Protein 1UMU (pdb70)

B-factor: mean 24.44, std 8.2, range [2.0, 56.76]

Foldseek 3Di:
DDDDDDDDVCVVQPPDPVQKDWDAADPALDPVPHHHGKIFIWGQVDDDDQQFWFFKAKQNRTDTFGFHPPPATWGHGPVVDDIGGADPVMDMGTRGTRRDIGD/DDDDDDDDVCVVQPDDPVQKDWDAADPALDPVPHHHGKIFIWGQPDDDDQQFFFFKAKQNRTHTFGFHPPPATWGHGPVVDDIGGADPVMDMGTRTTRRDIGDD

Nearest PDB structures (foldseek):
  1ay9-assembly1_A  TM=1.003E+00  e=8.283E-17  Escherichia coli
  8gmt-assembly1_A  TM=9.876E-01  e=2.671E-14  Escherichia coli
  8gms-assembly1_B  TM=7.921E-01  e=3.006E-06  Escherichia coli
  3jsp-assembly1_B  TM=8.164E-01  e=4.182E-06  Escherichia coli K-12
  3k3r-assembly1_F  TM=7.945E-01  e=2.549E-06  Escherichia coli K-12

Organism: Escherichia coli (strain K12) (NCBI:txid83333)

InterPro domains:
  IPR006197 Peptidase S24, LexA-like [PR00726] (52-62)
  IPR006197 Peptidase S24, LexA-like [PR00726] (63-74)
  IPR006197 Peptidase S24, LexA-like [PR00726] (91-103)
  IPR015927 Peptidase S24/S26A/S26B/S26C [PF00717] (16-132)
  IPR036286 LexA/Signal peptidase-like superfamily [SSF51306] (13-135)
  IPR039418 LexA-like [cd06529] (52-132)
  IPR050077 LexA repressor [PTHR33516] (10-138)

CATH classification: 2.10.109.10

Solvent-accessible surface area: 12300 Å² total

GO terms:
  GO:0042802 identical protein binding (F, IPI)
  GO:0008094 ATP-dependent activity, acting on DNA (F, IDA)
  GO:0003697 single-stranded DNA binding (F, IDA)
  GO:0003887 DNA-directed DNA polymerase activity (F, IDA)
  GO:0009432 SOS response (P, IEP)
  GO:0009355 DNA polymerase V complex (C, IDA)
  GO:0019985 translesion synthesis (P, IDA)
  GO:0006974 DNA damage response (P, IEP)
  GO:0005829 cytosol (C, IC)
  GO:0006281 DNA repair (P, IMP)
  GO:0005515 protein binding (F, IPI)
  GO:0003676 nucleic acid binding (F, EXP)
  GO:0009432 SOS response (P, IDA)

Structure (mmCIF, N/CA/C/O backbone):
data_1UMU
#
_entry.id   1UMU
#
_cell.length_a   52.800
_cell.length_b   52.800
_cell.length_c   160.100
_cell.angle_alpha   90.00
_cell.angle_beta   90.00
_cell.angle_gamma   90.00
#
_symmetry.space_group_name_H-M   'P 41 21 2'
#
loop_
_entity.id
_entity.type
_entity.pdbx_description
1 polymer "UMUD'"
2 water water
#
loop_
_atom_site.group_PDB
_atom_site.id
_atom_site.type_symbol
_atom_site.label_atom_id
_atom_site.label_alt_id
_atom_site.label_comp_id
_atom_site.label_asym_id
_atom_site.label_entity_id
_atom_site.label_seq_id
_atom_site.pdbx_PDB_ins_code
_atom_site.Cartn_x
_atom_site.Cartn_y
_atom_site.Cartn_z
_atom_site.occupancy
_atom_site.B_iso_or_equiv
_atom_site.auth_seq_id
_atom_site.auth_comp_id
_atom_site.auth_asym_id
_atom_site.auth_atom_id
_atom_site.pdbx_PDB_model_num
ATOM 1 N N . ASP A 1 8 ? 21.414 28.518 16.345 1.00 35.06 32 ASP A N 1
ATOM 2 C CA . ASP A 1 8 ? 19.985 28.106 16.190 1.00 37.23 32 ASP A CA 1
ATOM 3 C C . ASP A 1 8 ? 19.316 28.076 17.566 1.00 34.75 32 ASP A C 1
ATOM 4 O O . ASP A 1 8 ? 20.003 28.118 18.583 1.00 34.70 32 ASP A O 1
ATOM 6 N N . TYR A 1 9 ? 17.989 27.958 17.587 1.00 35.39 33 TYR A N 1
ATOM 7 C CA . TYR A 1 9 ? 17.231 27.948 18.835 1.00 32.84 33 TYR A CA 1
ATOM 8 C C . TYR A 1 9 ? 17.633 26.921 19.885 1.00 34.73 33 TYR A C 1
ATOM 9 O O . TYR A 1 9 ? 18.133 25.846 19.556 1.00 32.91 33 TYR A O 1
ATOM 18 N N . VAL A 1 10 ? 17.402 27.284 21.150 1.00 39.50 34 VAL A N 1
ATOM 19 C CA . VAL A 1 10 ? 17.675 26.440 22.330 1.00 40.50 34 VAL A CA 1
ATOM 20 C C . VAL A 1 10 ? 16.419 26.445 23.222 1.00 40.21 34 VAL A C 1
ATOM 21 O O . VAL A 1 10 ? 16.044 27.472 23.784 1.00 42.23 34 VAL A O 1
ATOM 25 N N . GLU A 1 11 ? 15.795 25.287 23.376 1.00 43.77 35 GLU A N 1
ATOM 26 C CA . GLU A 1 11 ? 14.582 25.148 24.191 1.00 45.02 35 GLU A CA 1
ATOM 27 C C . GLU A 1 11 ? 14.767 25.238 25.728 1.00 45.16 35 GLU A C 1
ATOM 28 O O . GLU A 1 11 ? 15.224 24.274 26.367 1.00 45.41 35 GLU A O 1
ATOM 30 N N . GLN A 1 12 ? 14.391 26.376 26.314 1.00 43.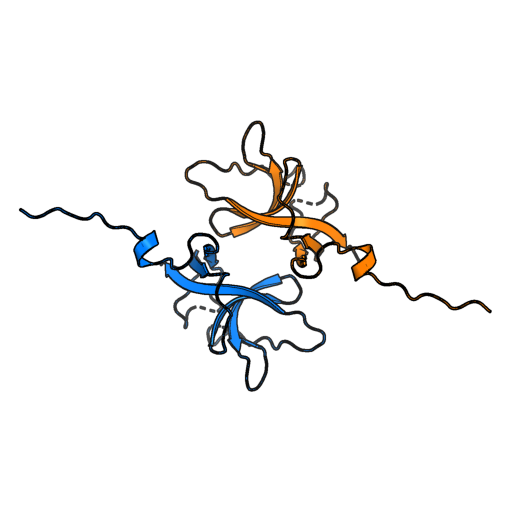98 36 GLN A N 1
ATOM 31 C CA . GLN A 1 12 ? 14.458 26.561 27.778 1.00 41.97 36 GLN A CA 1
ATOM 32 C C . GLN A 1 12 ? 13.297 25.778 28.391 1.00 40.78 36 GLN A C 1
ATOM 33 O O . GLN A 1 12 ? 12.137 26.145 28.187 1.00 41.07 36 GLN A O 1
ATOM 36 N N . ARG A 1 13 ? 13.586 24.687 29.095 1.00 41.15 37 ARG A N 1
ATOM 37 C CA . ARG A 1 13 ? 12.523 23.892 29.718 1.00 38.67 37 ARG A CA 1
ATOM 38 C C . ARG A 1 13 ? 11.725 24.696 30.743 1.00 36.67 37 ARG A C 1
ATOM 39 O O . ARG A 1 13 ? 12.189 25.714 31.285 1.00 35.19 37 ARG A O 1
ATOM 41 N N . ILE A 1 14 ? 10.513 24.225 31.000 1.00 35.07 38 ILE A N 1
ATOM 42 C CA . ILE A 1 14 ? 9.610 24.883 31.944 1.00 33.70 38 ILE A CA 1
ATOM 43 C C . ILE A 1 14 ? 10.103 24.796 33.399 1.00 30.27 38 ILE A C 1
ATOM 44 O O . ILE A 1 14 ? 10.581 23.757 33.842 1.00 30.37 38 ILE A O 1
ATOM 49 N N . ASP A 1 15 ? 10.059 25.914 34.109 1.00 28.55 39 ASP A N 1
ATOM 50 C CA . ASP A 1 15 ? 10.473 25.943 35.501 1.00 28.28 39 ASP A CA 1
ATOM 51 C C . ASP A 1 15 ? 9.401 26.640 36.323 1.00 26.51 39 ASP A C 1
ATOM 52 O O . ASP A 1 15 ? 9.330 27.879 36.401 1.00 20.05 39 ASP A O 1
ATOM 57 N N . LEU A 1 16 ? 8.555 25.827 36.939 1.00 23.72 40 LEU A N 1
ATOM 58 C CA . LEU A 1 16 ? 7.474 26.359 37.732 1.00 23.04 40 LEU A CA 1
ATOM 59 C C . LEU A 1 16 ? 7.908 27.191 38.956 1.00 24.50 40 LEU A C 1
ATOM 60 O O . LEU A 1 16 ? 7.274 28.190 39.286 1.00 26.11 40 LEU A O 1
ATOM 65 N N . ASN A 1 17 ? 9.011 26.822 39.596 1.00 24.12 41 ASN A N 1
ATOM 66 C CA . ASN A 1 17 ? 9.466 27.568 40.747 1.00 23.69 41 ASN A CA 1
ATOM 67 C C . ASN A 1 17 ? 9.796 28.980 40.321 1.00 27.56 41 ASN A C 1
ATOM 68 O O . ASN A 1 17 ? 9.390 29.931 40.982 1.00 35.70 41 ASN A O 1
ATOM 73 N N . GLN A 1 18 ? 10.477 29.151 39.192 1.00 31.09 42 GLN A N 1
ATOM 74 C CA . GLN A 1 18 ? 10.804 30.516 38.729 1.00 28.17 42 GLN A CA 1
ATOM 75 C C . GLN A 1 18 ? 9.550 31.278 38.276 1.00 27.20 42 GLN A C 1
ATOM 76 O O . GLN A 1 18 ? 9.456 32.500 38.380 1.00 24.97 42 GLN A O 1
ATOM 78 N N . LEU A 1 19 ? 8.581 30.531 37.772 1.00 28.78 43 LEU A N 1
ATOM 79 C CA . LEU A 1 19 ? 7.342 31.112 37.282 1.00 29.40 43 LEU A CA 1
ATOM 80 C C . LEU A 1 19 ? 6.336 31.513 38.373 1.00 29.90 43 LEU A C 1
ATOM 81 O O . LEU A 1 19 ? 5.696 32.564 38.286 1.00 29.11 43 LEU A O 1
ATOM 86 N N . LEU A 1 20 ? 6.223 30.687 39.409 1.00 31.14 44 LEU A N 1
ATOM 87 C CA . LEU A 1 20 ? 5.244 30.892 40.480 1.00 28.03 44 LEU A CA 1
ATOM 88 C C . LEU A 1 20 ? 5.711 31.293 41.894 1.00 29.14 44 LEU A C 1
ATOM 89 O O . LEU A 1 20 ? 4.884 31.658 42.731 1.00 26.85 44 LEU A O 1
ATOM 94 N N . ILE A 1 21 ? 7.004 31.163 42.172 1.00 28.84 45 ILE A N 1
ATOM 95 C CA . ILE A 1 21 ? 7.565 31.453 43.477 1.00 24.31 45 ILE A CA 1
ATOM 96 C C . ILE A 1 21 ? 8.580 32.588 43.481 1.00 26.94 45 ILE A C 1
ATOM 97 O O . ILE A 1 21 ? 9.634 32.502 42.854 1.00 31.88 45 ILE A O 1
ATOM 102 N N . GLN A 1 22 ? 8.262 33.638 44.229 1.00 26.56 46 GLN A N 1
ATOM 103 C CA . GLN A 1 22 ? 9.118 34.794 44.353 1.00 25.05 46 GLN A CA 1
ATOM 104 C C . GLN A 1 22 ? 10.155 34.566 45.434 1.00 26.91 46 GLN A C 1
ATOM 105 O O . GLN A 1 22 ? 11.328 34.897 45.262 1.00 29.54 46 GLN A O 1
ATOM 111 N N . HIS A 1 23 ? 9.714 33.982 46.545 1.00 25.33 47 HIS A N 1
ATOM 112 C CA . HIS A 1 23 ? 10.574 33.713 47.694 1.00 22.24 47 HIS A CA 1
ATOM 113 C C . HIS A 1 23 ? 10.629 32.218 48.031 1.00 23.76 47 HIS A C 1
ATOM 114 O O . HIS A 1 23 ? 10.042 31.759 49.019 1.00 26.06 47 HIS A O 1
ATOM 121 N N . PRO A 1 24 ? 11.474 31.469 47.312 1.00 22.09 48 PRO A N 1
ATOM 122 C CA . PRO A 1 24 ? 11.631 30.026 47.505 1.00 24.79 48 PRO A CA 1
ATOM 123 C C . PRO A 1 24 ? 11.822 29.511 48.934 1.00 26.29 48 PRO A C 1
ATOM 124 O O . PRO A 1 24 ? 11.350 28.425 49.294 1.00 28.65 48 PRO A O 1
ATOM 128 N N . SER A 1 25 ? 12.495 30.306 49.739 1.00 27.45 49 SER A N 1
ATOM 129 C CA . SER A 1 25 ? 12.826 29.955 51.103 1.00 29.67 49 SER A CA 1
ATOM 130 C C . SER A 1 25 ? 11.762 30.288 52.121 1.00 31.07 49 SER A C 1
ATOM 131 O O . SER A 1 25 ? 11.916 29.960 53.302 1.00 34.83 49 SER A O 1
ATOM 134 N N . ALA A 1 26 ? 10.714 30.977 51.685 1.00 28.52 50 ALA A N 1
ATOM 135 C CA . ALA A 1 26 ? 9.634 31.368 52.588 1.00 24.81 50 ALA A CA 1
ATOM 136 C C . ALA A 1 26 ? 8.300 31.030 51.951 1.00 26.32 50 ALA A C 1
ATOM 137 O O . ALA A 1 26 ? 7.290 31.684 52.230 1.00 27.24 50 ALA A O 1
ATOM 139 N N . THR A 1 27 ? 8.302 30.001 51.100 1.00 25.74 51 THR A N 1
ATOM 140 C CA . THR A 1 27 ? 7.110 29.572 50.377 1.00 23.24 51 THR A CA 1
ATOM 141 C C . THR A 1 27 ? 6.839 28.116 50.621 1.00 23.42 51 THR A C 1
ATOM 142 O O . THR A 1 27 ? 7.734 27.292 50.494 1.00 26.54 51 THR A O 1
ATOM 146 N N . TYR A 1 28 ? 5.593 27.774 50.916 1.00 19.99 52 TYR A N 1
ATOM 147 C CA . TYR A 1 28 ? 5.259 26.376 51.159 1.00 18.25 52 TYR A CA 1
ATOM 148 C C . TYR A 1 28 ? 3.884 26.132 50.608 1.00 16.86 52 TYR A C 1
ATOM 149 O O . TYR A 1 28 ? 3.194 27.087 50.240 1.00 14.81 52 TYR A O 1
ATOM 158 N N . PHE A 1 29 ? 3.488 24.869 50.518 1.00 16.04 53 PHE A N 1
ATOM 159 C CA . PHE A 1 29 ? 2.170 24.577 50.008 1.00 18.31 53 PHE A CA 1
ATOM 160 C C . PHE A 1 29 ? 1.285 23.943 51.059 1.00 18.07 53 PHE A C 1
ATOM 161 O O . PHE A 1 29 ? 1.712 23.083 51.810 1.00 19.82 53 PHE A O 1
ATOM 169 N N . VAL A 1 30 ? 0.044 24.406 51.099 1.00 20.14 54 VAL A N 1
ATOM 170 C CA . VAL A 1 30 ? -0.985 23.940 52.017 1.00 20.17 54 VAL A CA 1
ATOM 171 C C . VAL A 1 30 ? -2.144 23.407 51.182 1.00 18.18 54 VAL A C 1
ATOM 172 O O . VAL A 1 30 ? -2.524 24.014 50.209 1.00 22.81 54 VAL A O 1
ATOM 176 N N . LYS A 1 31 ? -2.698 22.273 51.554 1.00 17.75 55 LYS A N 1
ATOM 177 C CA . LYS A 1 31 ? -3.813 21.718 50.829 1.00 19.36 55 LYS A CA 1
ATOM 178 C C . LYS A 1 31 ? -5.062 22.338 51.459 1.00 21.59 55 LYS A C 1
ATOM 179 O O . LYS A 1 31 ? -5.160 22.415 52.671 1.00 23.53 55 LYS A O 1
ATOM 185 N N . ALA A 1 32 ? -5.972 22.858 50.644 1.00 22.03 56 ALA A N 1
ATOM 186 C CA . ALA A 1 32 ? -7.189 23.474 51.154 1.00 19.17 56 ALA A CA 1
ATOM 187 C C . ALA A 1 32 ? -8.182 22.428 51.604 1.00 17.81 56 ALA A C 1
ATOM 188 O O . ALA A 1 32 ? -8.119 21.282 51.185 1.00 16.74 56 ALA A O 1
ATOM 190 N N . SER A 1 33 ? -9.130 22.844 52.428 1.00 17.92 57 SER A N 1
ATOM 191 C CA . SER A 1 33 ? -10.105 21.930 52.973 1.00 17.17 57 SER A CA 1
ATOM 192 C C . SER A 1 33 ? -11.460 22.506 53.015 1.00 18.38 57 SER A C 1
ATOM 193 O O . SER A 1 33 ? -11.637 23.662 53.363 1.00 20.04 57 SER A O 1
ATOM 196 N N . GLY A 1 34 ? -12.439 21.668 52.746 1.00 17.41 58 GLY A N 1
ATOM 197 C CA . GLY A 1 34 ? -13.800 22.144 52.760 1.00 19.43 58 GLY A CA 1
ATOM 198 C C . GLY A 1 34 ? -14.044 23.140 51.656 1.00 17.08 58 GLY A C 1
ATOM 199 O O . GLY A 1 34 ? -13.170 23.420 50.841 1.00 16.30 58 GLY A O 1
ATOM 200 N N . ASP A 1 35 ? -15.205 23.757 51.692 1.00 18.42 59 ASP A N 1
ATOM 201 C CA . ASP A 1 35 ? -15.522 24.678 50.649 1.00 24.02 59 ASP A CA 1
ATOM 202 C C . ASP A 1 35 ? -15.983 26.038 51.080 1.00 23.51 59 ASP A C 1
ATOM 203 O O . ASP A 1 35 ? -16.781 26.661 50.388 1.00 23.79 59 ASP A O 1
ATOM 208 N N . SER A 1 36 ? -15.461 26.510 52.205 1.00 24.57 60 SER A N 1
ATOM 209 C CA . SER A 1 36 ? -15.789 27.832 52.729 1.00 22.59 60 SER A CA 1
ATOM 210 C C . SER A 1 36 ? -15.220 28.889 51.792 1.00 22.10 60 SER A C 1
ATOM 211 O O . SER A 1 36 ? -15.504 30.076 51.930 1.00 20.25 60 SER A O 1
ATOM 222 N N . ILE A 1 38 ? -15.009 28.319 48.053 1.00 24.13 62 ILE A N 1
ATOM 223 C CA . ILE A 1 38 ? -15.247 28.028 46.632 1.00 23.50 62 ILE A CA 1
ATOM 224 C C . ILE A 1 38 ? -15.438 29.242 45.722 1.00 23.65 62 ILE A C 1
ATOM 225 O O . ILE A 1 38 ? -14.786 29.350 44.688 1.00 20.84 62 ILE A O 1
ATOM 230 N N . ASP A 1 39 ? -16.246 30.201 46.144 1.00 24.45 63 ASP A N 1
ATOM 231 C CA . ASP A 1 39 ? -16.472 31.375 45.317 1.00 24.85 63 ASP A CA 1
ATOM 232 C C . ASP A 1 39 ? -15.169 32.126 45.070 1.00 24.53 63 ASP A C 1
ATOM 233 O O . ASP A 1 39 ? -15.084 32.958 44.162 1.00 31.42 63 ASP A O 1
ATOM 238 N N . GLY A 1 40 ? -14.141 31.806 45.842 1.00 22.56 64 GLY A N 1
ATOM 2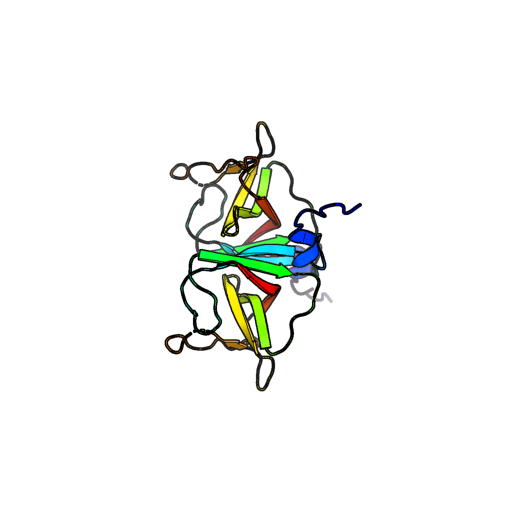39 C CA . GLY A 1 40 ? -12.867 32.483 45.683 1.00 20.08 64 GLY A CA 1
ATOM 240 C C . GLY A 1 40 ? -11.914 31.664 44.855 1.00 22.82 64 GLY A C 1
ATOM 241 O O . GLY A 1 40 ? -10.721 31.965 44.784 1.00 24.59 64 GLY A O 1
ATOM 242 N N . GLY A 1 41 ? -12.419 30.561 44.308 1.00 23.47 65 GLY A N 1
ATOM 243 C CA . GLY A 1 41 ? -11.607 29.701 43.461 1.00 23.17 65 GLY A CA 1
ATOM 244 C C . GLY A 1 41 ? -10.893 28.553 44.139 1.00 24.74 65 GLY A C 1
ATOM 245 O O . GLY A 1 41 ? -10.188 27.766 43.475 1.00 21.72 65 GLY A O 1
ATOM 246 N N . ILE A 1 42 ? -11.043 28.461 45.457 1.00 23.85 66 ILE A N 1
ATOM 247 C CA . ILE A 1 42 ? -10.396 27.394 46.199 1.00 20.47 66 ILE A CA 1
ATOM 248 C C . ILE A 1 42 ? -11.428 26.324 46.495 1.00 23.47 66 ILE A C 1
ATOM 249 O O . ILE A 1 42 ? -12.572 26.619 46.871 1.00 26.70 66 ILE A O 1
ATOM 254 N N . SER A 1 43 ? -11.020 25.075 46.345 1.00 20.70 67 SER A N 1
ATOM 255 C CA . SER A 1 43 ? -11.911 23.951 46.564 1.00 21.13 67 SER A CA 1
ATOM 256 C C . SER A 1 43 ? -11.196 22.864 47.325 1.00 17.86 67 SER A C 1
ATOM 257 O O . SER A 1 43 ? -9.980 22.741 47.276 1.00 11.82 67 SER A O 1
ATOM 260 N N . ASP A 1 44 ? -11.973 22.049 48.005 1.00 12.96 68 ASP A N 1
ATOM 261 C CA . ASP A 1 44 ? -11.401 21.004 48.781 1.00 18.11 68 ASP A CA 1
ATOM 262 C C . ASP A 1 44 ? -10.394 20.214 47.968 1.00 19.48 68 ASP A C 1
ATOM 263 O O . ASP A 1 44 ? -10.741 19.647 46.945 1.00 26.22 68 ASP A O 1
ATOM 268 N N . GLY A 1 45 ? -9.133 20.252 48.379 1.00 18.32 69 GLY A N 1
ATOM 269 C CA . GLY A 1 45 ? -8.127 19.462 47.722 1.00 11.19 69 GLY A CA 1
ATOM 270 C C . GLY A 1 45 ? -7.045 20.238 47.064 1.00 12.38 69 GLY A C 1
ATOM 271 O O . GLY A 1 45 ? -5.926 19.766 47.022 1.00 16.71 69 GLY A O 1
ATOM 272 N N . ASP A 1 46 ? -7.339 21.434 46.576 1.00 14.18 70 ASP A N 1
ATOM 273 C CA . ASP A 1 46 ? -6.336 22.225 45.854 1.00 13.38 70 ASP A CA 1
ATOM 274 C C . ASP A 1 46 ? -5.112 22.452 46.676 1.00 14.09 70 ASP A C 1
ATOM 275 O O . ASP A 1 46 ? -5.134 22.237 47.878 1.00 19.19 70 ASP A O 1
ATOM 280 N N . LEU A 1 47 ? -4.030 22.831 46.017 1.00 10.98 71 LEU A N 1
ATOM 281 C CA . LEU A 1 47 ? -2.801 23.141 46.700 1.00 13.67 71 LEU A CA 1
ATOM 282 C C . LEU A 1 47 ? -2.761 24.635 46.692 1.00 18.42 71 LEU A C 1
ATOM 283 O O . LEU A 1 47 ? -3.005 25.257 45.658 1.00 22.01 71 LEU A O 1
ATOM 288 N N . LEU A 1 48 ? -2.420 25.228 47.822 1.00 18.29 72 LEU A N 1
ATOM 289 C CA . LEU A 1 48 ? -2.335 26.661 47.890 1.00 18.94 72 LEU A CA 1
ATOM 290 C C . LEU A 1 48 ? -0.858 26.850 48.002 1.00 17.80 72 LEU A C 1
ATOM 291 O O . LEU A 1 48 ? -0.195 26.021 48.608 1.00 19.80 72 LEU A O 1
ATOM 296 N N . ILE A 1 49 ? -0.332 27.810 47.253 1.00 17.57 73 ILE A N 1
ATOM 297 C CA . ILE A 1 49 ? 1.079 28.124 47.303 1.00 15.43 73 ILE A CA 1
ATOM 298 C C . ILE A 1 49 ? 1.072 29.353 48.213 1.00 16.29 73 ILE A C 1
ATOM 299 O O . ILE A 1 49 ? 0.378 30.343 47.942 1.00 9.38 73 ILE A O 1
ATOM 304 N N . VAL A 1 50 ? 1.762 29.216 49.350 1.00 17.48 74 VAL A N 1
ATOM 305 C CA . VAL A 1 50 ? 1.831 30.253 50.375 1.00 15.99 74 VAL A CA 1
ATOM 306 C C . VAL A 1 50 ? 3.192 30.935 50.526 1.00 15.55 74 VAL A C 1
ATOM 307 O O . VAL A 1 50 ? 4.218 30.267 50.663 1.00 17.84 74 VAL A O 1
ATOM 311 N N . ASP A 1 51 ? 3.172 32.268 50.548 1.00 16.08 75 ASP A N 1
ATOM 312 C CA . ASP A 1 51 ? 4.382 33.085 50.681 1.00 19.44 75 ASP A CA 1
ATOM 313 C C . ASP A 1 51 ? 4.352 33.704 52.063 1.00 18.13 75 ASP A C 1
ATOM 314 O O . ASP A 1 51 ? 3.543 34.580 52.327 1.00 15.88 75 ASP A O 1
ATOM 319 N N . SER A 1 52 ? 5.244 33.253 52.929 1.00 17.37 76 SER A N 1
ATOM 320 C CA . SER A 1 52 ? 5.306 33.762 54.286 1.00 21.72 76 SER A CA 1
ATOM 321 C C . SER A 1 52 ? 6.273 34.916 54.416 1.00 22.74 76 SER A C 1
ATOM 322 O O . SER A 1 52 ? 6.587 35.311 55.524 1.00 25.42 76 SER A O 1
ATOM 325 N N . ALA A 1 53 ? 6.800 35.419 53.307 1.00 21.93 77 ALA A N 1
ATOM 326 C CA . ALA A 1 53 ? 7.738 36.534 53.391 1.00 20.28 77 ALA A CA 1
ATOM 327 C C . ALA A 1 53 ? 7.082 37.859 53.027 1.00 22.93 77 ALA A C 1
ATOM 328 O O . ALA A 1 53 ? 7.738 38.894 52.978 1.00 29.54 77 ALA A O 1
ATOM 330 N N . ILE A 1 54 ? 5.790 37.833 52.751 1.00 19.68 78 ILE A N 1
ATOM 331 C CA . ILE A 1 54 ? 5.105 39.045 52.392 1.00 17.81 78 ILE A CA 1
ATOM 332 C C . ILE A 1 54 ? 4.056 39.350 53.457 1.00 21.26 78 ILE A C 1
ATOM 333 O O . ILE A 1 54 ? 3.450 38.447 54.040 1.00 21.67 78 ILE A O 1
ATOM 338 N N . THR A 1 55 ? 3.857 40.628 53.744 1.00 21.34 79 THR A N 1
ATOM 339 C CA . THR A 1 55 ? 2.894 40.998 54.749 1.00 23.67 79 THR A CA 1
ATOM 340 C C . THR A 1 55 ? 1.504 41.065 54.149 1.00 26.16 79 THR A C 1
ATOM 341 O O . THR A 1 55 ? 1.291 41.721 53.125 1.00 26.93 79 THR A O 1
ATOM 345 N N . ALA A 1 56 ? 0.574 40.368 54.800 1.00 23.96 80 ALA A N 1
ATOM 346 C CA . ALA A 1 56 ? -0.822 40.322 54.386 1.00 20.58 80 ALA A CA 1
ATOM 347 C C . ALA A 1 56 ? -1.427 41.703 54.259 1.00 17.37 80 ALA A C 1
ATOM 348 O O . ALA A 1 56 ? -0.986 42.650 54.918 1.00 17.27 80 ALA A O 1
ATOM 350 N N . SER A 1 57 ? -2.469 41.803 53.446 1.00 13.59 81 SER A N 1
ATOM 351 C CA . SER A 1 57 ? -3.160 43.059 53.267 1.00 15.76 81 SER A CA 1
ATOM 352 C C . SER A 1 57 ? -4.647 42.852 53.209 1.00 14.60 81 SER A C 1
ATOM 353 O O . SER A 1 57 ? -5.117 41.741 53.020 1.00 16.01 81 SER A O 1
ATOM 356 N N . HIS A 1 58 ? -5.396 43.927 53.414 1.00 17.99 82 HIS A N 1
ATOM 357 C CA . HIS A 1 58 ? -6.847 43.849 53.387 1.00 20.33 82 HIS A CA 1
ATOM 358 C C . HIS A 1 58 ? -7.128 43.224 52.034 1.00 23.80 82 HIS A C 1
ATOM 359 O O . HIS A 1 58 ? -6.524 43.634 51.030 1.00 26.00 82 HIS A O 1
ATOM 366 N N . GLY A 1 59 ? -7.902 42.154 52.015 1.00 21.54 83 GLY A N 1
ATOM 367 C CA . GLY A 1 59 ? -8.229 41.547 50.739 1.00 18.91 83 GLY A CA 1
ATOM 368 C C . GLY A 1 59 ? -7.495 40.279 50.415 1.00 18.93 83 GLY A C 1
ATOM 369 O O . GLY A 1 59 ? -8.058 39.425 49.746 1.00 22.87 83 GLY A O 1
ATOM 370 N N . ASP A 1 60 ? -6.269 40.131 50.901 1.00 17.22 84 ASP A N 1
ATOM 371 C CA . ASP A 1 60 ? -5.478 38.941 50.639 1.00 14.32 84 ASP A CA 1
ATOM 372 C C . ASP A 1 60 ? -6.139 37.725 51.203 1.00 12.53 84 ASP A C 1
ATOM 373 O O . ASP A 1 60 ? -7.003 37.840 52.039 1.00 20.18 84 ASP A O 1
ATOM 378 N N . ILE A 1 61 ? -5.791 36.560 50.680 1.00 13.57 85 ILE A N 1
ATOM 379 C CA . ILE A 1 61 ? -6.314 35.299 51.173 1.00 10.08 85 ILE A CA 1
ATOM 380 C C . ILE A 1 61 ? -5.099 34.777 51.923 1.00 14.32 85 ILE A C 1
ATOM 381 O O . ILE A 1 61 ? -3.971 34.829 51.418 1.00 10.63 85 ILE A O 1
ATOM 386 N N . VAL A 1 62 ? -5.318 34.384 53.180 1.00 18.72 86 VAL A N 1
ATOM 387 C CA . VAL A 1 62 ? -4.236 33.943 54.057 1.00 14.69 86 VAL A CA 1
ATOM 388 C C . VAL A 1 62 ? -4.487 32.656 54.828 1.00 14.08 86 VAL A C 1
ATOM 389 O O . VAL A 1 62 ? -5.622 32.219 54.987 1.00 13.58 86 VAL A O 1
ATOM 393 N N . ILE A 1 63 ? -3.392 32.001 55.192 1.00 16.24 87 ILE A N 1
ATOM 394 C CA . ILE A 1 63 ? -3.420 30.800 56.023 1.00 15.70 87 ILE A CA 1
ATOM 395 C C . ILE A 1 63 ? -3.265 31.464 57.388 1.00 20.20 87 ILE A C 1
ATOM 396 O O . ILE A 1 63 ? -2.272 32.173 57.619 1.00 18.99 87 ILE A O 1
ATOM 401 N N . ALA A 1 64 ? -4.223 31.277 58.288 1.00 19.71 88 ALA A N 1
ATOM 402 C CA . ALA A 1 64 ? -4.143 31.913 59.588 1.00 18.91 88 ALA A CA 1
ATOM 403 C C . ALA A 1 64 ? -4.654 30.988 60.646 1.00 20.87 88 ALA A C 1
ATOM 404 O O . ALA A 1 64 ? -5.287 29.982 60.344 1.00 21.81 88 ALA A O 1
ATOM 406 N N . ALA A 1 65 ? -4.379 31.339 61.899 1.00 26.38 89 ALA A N 1
ATOM 407 C CA . ALA A 1 65 ? -4.834 30.556 63.060 1.00 24.84 89 ALA A CA 1
ATOM 408 C C . ALA A 1 65 ? -5.639 31.479 63.947 1.00 20.83 89 ALA A C 1
ATOM 409 O O . ALA A 1 65 ? -5.121 32.509 64.376 1.00 21.95 89 ALA A O 1
ATOM 411 N N . VAL A 1 66 ? -6.917 31.179 64.142 1.00 19.42 90 VAL A N 1
ATOM 412 C CA . VAL A 1 66 ? -7.722 31.990 65.033 1.00 19.25 90 VAL A CA 1
ATOM 413 C C . VAL A 1 66 ? -7.938 31.127 66.240 1.00 22.99 90 VAL A C 1
ATOM 414 O O . VAL A 1 66 ? -8.424 29.998 66.108 1.00 22.89 90 VAL A O 1
ATOM 418 N N . ASP A 1 67 ? -7.517 31.626 67.397 1.00 24.13 91 ASP A N 1
ATOM 419 C CA . ASP A 1 67 ? -7.669 30.890 68.637 1.00 22.97 91 ASP A CA 1
ATOM 420 C C . ASP A 1 67 ? -7.093 29.469 68.494 1.00 22.73 91 ASP A C 1
ATOM 421 O O . ASP A 1 67 ? -7.775 28.475 68.770 1.00 20.42 91 ASP A O 1
ATOM 426 N N . GLY A 1 68 ? -5.859 29.400 67.985 1.00 22.21 92 GLY A N 1
ATOM 427 C CA . GLY A 1 68 ? -5.150 28.134 67.814 1.00 19.66 92 GLY A CA 1
ATOM 428 C C . GLY A 1 68 ? -5.596 27.153 66.744 1.00 21.42 92 GLY A C 1
ATOM 429 O O . GLY A 1 68 ? -4.963 26.108 66.588 1.00 20.01 92 GLY A O 1
ATOM 430 N N . GLU A 1 69 ? -6.649 27.482 65.993 1.00 21.42 93 GLU A N 1
ATOM 431 C CA . GLU A 1 69 ? -7.167 26.619 64.933 1.00 17.11 93 GLU A CA 1
ATOM 432 C C . GLU A 1 69 ? -6.873 27.215 63.568 1.00 19.32 93 GLU A C 1
ATOM 433 O O . GLU A 1 69 ? -7.193 28.383 63.325 1.00 24.10 93 GLU A O 1
ATOM 439 N N . PHE A 1 70 ? -6.256 26.437 62.680 1.00 19.10 94 PHE A N 1
ATOM 440 C CA . PHE A 1 70 ? -5.920 26.929 61.333 1.00 21.15 94 PHE A CA 1
ATOM 441 C C . PHE A 1 70 ? -7.072 27.073 60.344 1.00 16.87 94 PHE A C 1
ATOM 442 O O . PHE A 1 70 ? -8.021 26.305 60.372 1.00 16.20 94 PHE A O 1
ATOM 450 N N . THR A 1 71 ? -6.950 28.050 59.453 1.00 19.27 95 THR A N 1
ATOM 451 C CA . THR A 1 71 ? -7.932 28.312 58.403 1.00 19.70 95 THR A CA 1
ATOM 452 C C . THR A 1 71 ? -7.325 29.051 57.226 1.00 15.31 95 THR A C 1
ATOM 453 O O . THR A 1 71 ? -6.239 29.600 57.309 1.00 16.97 95 THR A O 1
ATOM 457 N N . VAL A 1 72 ? -8.045 29.052 56.118 1.00 16.47 96 VAL A N 1
ATOM 458 C CA . VAL A 1 72 ? -7.632 29.774 54.928 1.00 14.98 96 VAL A CA 1
ATOM 459 C C . VAL A 1 72 ? -8.830 30.681 54.752 1.00 13.94 96 VAL A C 1
ATOM 460 O O . VAL A 1 72 ? -9.972 30.216 54.656 1.00 13.06 96 VAL A O 1
ATOM 464 N N . LYS A 1 73 ? -8.602 31.979 54.853 1.00 11.07 97 LYS A N 1
ATOM 465 C CA . LYS A 1 73 ? -9.699 32.905 54.725 1.00 9.35 97 LYS A CA 1
ATOM 466 C C . LYS A 1 73 ? -9.161 34.171 54.157 1.00 9.46 97 LYS A C 1
ATOM 467 O O . LYS A 1 73 ? -7.956 34.356 54.024 1.00 7.21 97 LYS A O 1
ATOM 473 N N . LYS A 1 74 ? -10.102 35.034 53.818 1.00 14.76 98 LYS A N 1
ATOM 474 C CA . LYS A 1 74 ? -9.841 36.348 53.272 1.00 16.89 98 LYS A CA 1
ATOM 475 C C . LYS A 1 74 ? -9.733 37.319 54.449 1.00 13.94 98 LYS A C 1
ATOM 476 O O . LYS A 1 74 ? -10.619 37.420 55.309 1.00 14.49 98 LYS A O 1
ATOM 482 N N . LEU A 1 7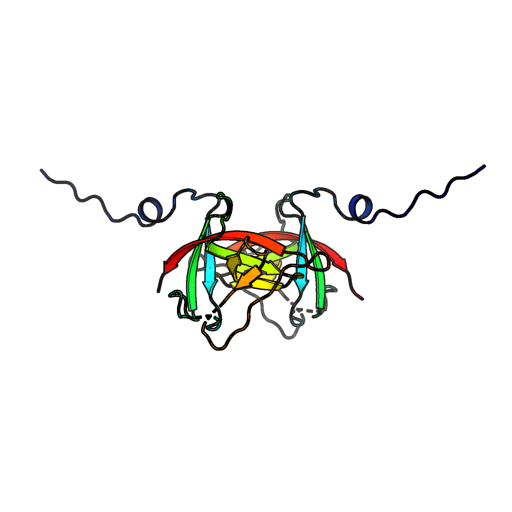5 ? -8.637 38.037 54.464 1.00 14.13 99 LEU A N 1
ATOM 483 C CA . LEU A 1 75 ? -8.354 38.999 55.509 1.00 19.22 99 LEU A CA 1
ATOM 484 C C . LEU A 1 75 ? -9.058 40.339 55.303 1.00 21.97 99 LEU A C 1
ATOM 485 O O . LEU A 1 75 ? -8.932 40.978 54.261 1.00 23.46 99 LEU A O 1
ATOM 490 N N . GLN A 1 76 ? -9.786 40.777 56.319 1.00 24.51 100 GLN A N 1
ATOM 491 C CA . GLN A 1 76 ? -10.448 42.067 56.268 1.00 23.02 100 GLN A CA 1
ATOM 492 C C . GLN A 1 76 ? -9.874 42.904 57.443 1.00 24.54 100 GLN A C 1
ATOM 493 O O . GLN A 1 76 ? -9.810 42.436 58.571 1.00 27.89 100 GLN A O 1
ATOM 499 N N . LEU A 1 77 ? -9.338 44.078 57.149 1.00 22.01 101 LEU A N 1
ATOM 500 C CA . LEU A 1 77 ? -8.753 44.936 58.164 1.00 18.74 101 LEU A CA 1
ATOM 501 C C . LEU A 1 77 ? -9.606 46.147 58.404 1.00 20.71 101 LEU A C 1
ATOM 502 O O . LEU A 1 77 ? -9.344 46.893 59.339 1.00 26.36 101 LEU A O 1
ATOM 507 N N . ARG A 1 78 ? -10.604 46.353 57.551 1.00 22.13 102 ARG A N 1
ATOM 508 C CA . ARG A 1 78 ? -11.527 47.496 57.627 1.00 23.99 102 ARG A CA 1
ATOM 509 C C . ARG A 1 78 ? -12.873 47.023 57.112 1.00 24.51 102 ARG A C 1
ATOM 510 O O . ARG A 1 78 ? -12.920 46.239 56.173 1.00 26.58 102 ARG A O 1
ATOM 518 N N . PRO A 1 79 ? -13.984 47.485 57.709 1.00 26.26 103 PRO A N 1
ATOM 519 C CA . PRO A 1 79 ? -14.001 48.422 58.833 1.00 29.57 103 PRO A CA 1
ATOM 520 C C . PRO A 1 79 ? -13.452 47.797 60.118 1.00 30.81 103 PRO A C 1
ATOM 521 O O . PRO A 1 79 ? -13.065 48.511 61.051 1.00 32.31 103 PRO A O 1
ATOM 525 N N . THR A 1 80 ? -13.398 46.465 60.150 1.00 32.32 104 THR A N 1
ATOM 526 C CA . THR A 1 80 ? -12.900 45.732 61.310 1.00 31.59 104 THR A CA 1
ATOM 527 C C . THR A 1 80 ? -12.101 44.527 60.868 1.00 30.63 104 THR A C 1
ATOM 528 O O . THR A 1 80 ? -12.269 44.042 59.748 1.00 27.07 104 THR A O 1
ATOM 532 N N . VAL A 1 81 ? -11.211 44.057 61.739 1.00 31.06 105 VAL A N 1
ATOM 533 C CA . VAL A 1 81 ? -10.411 42.886 61.413 1.00 27.83 105 VAL A CA 1
ATOM 534 C C . VAL A 1 81 ? -11.294 41.649 61.474 1.00 25.76 105 VAL A C 1
ATOM 535 O O . VAL A 1 81 ? -11.970 41.415 62.477 1.00 25.82 105 VAL A O 1
ATOM 539 N N . GLN A 1 82 ? -11.321 40.898 60.381 1.00 19.02 106 GLN A N 1
ATOM 540 C CA . GLN A 1 82 ? -12.104 39.681 60.295 1.00 20.07 106 GLN A CA 1
ATOM 541 C C . GLN A 1 82 ? -11.481 38.658 59.380 1.00 21.84 106 GLN A C 1
ATOM 542 O O . GLN A 1 82 ? -10.545 38.963 58.634 1.00 26.43 106 GLN A O 1
ATOM 548 N N . LEU A 1 83 ? -12.041 37.457 59.408 1.00 20.57 107 LEU A N 1
ATOM 549 C CA . LEU A 1 83 ? -11.636 36.381 58.515 1.00 22.47 107 LEU A CA 1
ATOM 550 C C . LEU A 1 83 ? -12.962 35.988 57.856 1.00 24.36 107 LEU A C 1
ATOM 551 O O . LEU A 1 83 ? -13.880 35.478 58.505 1.00 21.37 107 LEU A O 1
ATOM 556 N N . ILE A 1 84 ? -13.108 36.350 56.588 1.00 27.72 108 ILE A N 1
ATOM 557 C CA . ILE A 1 84 ? -14.351 36.067 55.869 1.00 29.40 108 ILE A CA 1
ATOM 558 C C . ILE A 1 84 ? -14.229 34.987 54.799 1.00 26.95 108 ILE A C 1
ATOM 559 O O . ILE A 1 84 ? -13.219 34.890 54.088 1.00 28.29 108 ILE A O 1
ATOM 564 N N . PRO A 1 85 ? -15.240 34.123 54.719 1.00 25.46 109 PRO A N 1
ATOM 565 C CA . PRO A 1 85 ? -15.250 33.050 53.726 1.00 26.11 109 PRO A CA 1
ATOM 566 C C . PRO A 1 85 ? -15.539 33.623 52.316 1.00 26.14 109 PRO A C 1
ATOM 567 O O . PRO A 1 85 ? -15.477 34.846 52.082 1.00 23.32 109 PRO A O 1
ATOM 579 N N . ASN A 1 87 ? -18.132 31.862 50.258 1.00 21.30 111 ASN A N 1
ATOM 580 C CA . ASN A 1 87 ? -19.175 30.874 50.075 1.00 22.63 111 ASN A CA 1
ATOM 581 C C . ASN A 1 87 ? -20.326 31.411 50.938 1.00 25.32 111 ASN A C 1
ATOM 582 O O . ASN A 1 87 ? -20.244 31.472 52.161 1.00 23.09 111 ASN A O 1
ATOM 587 N N . SER A 1 88 ? -21.384 31.840 50.273 1.00 27.68 112 SER A N 1
ATOM 588 C CA . SER A 1 88 ? -22.557 32.413 50.910 1.00 28.27 112 SER A CA 1
ATOM 589 C C . SER A 1 88 ? -23.076 31.679 52.122 1.00 26.94 112 SER A C 1
ATOM 590 O O . SER A 1 88 ? -23.773 32.266 52.941 1.00 30.55 112 SER A O 1
ATOM 593 N N . ALA A 1 89 ? -22.840 30.378 52.179 1.00 26.33 113 ALA A N 1
ATOM 594 C CA . ALA A 1 89 ? -23.334 29.563 53.284 1.00 27.62 113 ALA A CA 1
ATOM 595 C C . ALA A 1 89 ? -22.615 29.839 54.616 1.00 26.45 113 ALA A C 1
ATOM 596 O O . ALA A 1 89 ? -23.197 29.788 55.685 1.00 27.33 113 ALA A O 1
ATOM 598 N N . TYR A 1 90 ? -21.350 30.185 54.515 1.00 27.28 114 TYR A N 1
ATOM 599 C CA . TYR A 1 90 ? -20.522 30.450 55.665 1.00 25.10 114 TYR A CA 1
ATOM 600 C C . TYR A 1 90 ? -20.657 31.889 56.139 1.00 29.73 114 TYR A C 1
ATOM 601 O O . TYR A 1 90 ? -21.053 32.785 55.374 1.00 29.78 114 TYR A O 1
ATOM 610 N N . SER A 1 91 ? -20.402 32.078 57.436 1.00 32.67 115 SER A N 1
ATOM 611 C CA . SER A 1 91 ? -20.454 33.387 58.094 1.00 30.78 115 SER A CA 1
ATOM 612 C C . SER A 1 91 ? -19.045 33.796 58.548 1.00 26.82 115 SER A C 1
ATOM 613 O O . SER A 1 91 ? -18.226 32.957 58.885 1.00 26.04 115 SER A O 1
ATOM 616 N N . PRO A 1 92 ? -18.755 35.093 58.528 1.00 23.54 116 PRO A N 1
ATOM 617 C CA . PRO A 1 92 ? -17.479 35.696 58.902 1.00 28.28 116 PRO A CA 1
ATOM 618 C C . PRO A 1 92 ? -17.050 35.404 60.329 1.00 32.91 116 PRO A C 1
ATOM 619 O O . PRO A 1 92 ? -17.836 34.868 61.118 1.00 38.94 116 PRO A O 1
ATOM 623 N N . ILE A 1 93 ? -15.812 35.789 60.658 1.00 31.67 117 ILE A N 1
ATOM 624 C CA . ILE A 1 93 ? -15.223 35.602 61.986 1.00 28.43 117 ILE A CA 1
ATOM 625 C C . ILE A 1 93 ? -14.550 36.910 62.281 1.00 28.93 117 ILE A C 1
ATOM 626 O O . ILE A 1 93 ? -13.684 37.330 61.530 1.00 30.53 117 ILE A O 1
ATOM 631 N N . THR A 1 94 ? -14.982 37.580 63.334 1.00 31.89 118 THR A N 1
ATOM 632 C CA . THR A 1 94 ? -14.394 38.864 63.728 1.00 32.31 118 THR A CA 1
ATOM 633 C C . THR A 1 94 ? -13.275 38.591 64.721 1.00 30.46 118 THR A C 1
ATOM 634 O O . THR A 1 94 ? -13.378 37.675 65.546 1.00 33.52 118 THR A O 1
ATOM 638 N N . ILE A 1 95 ? -12.200 39.357 64.635 1.00 27.02 119 ILE A N 1
ATOM 639 C CA . ILE A 1 95 ? -11.090 39.148 65.541 1.00 27.85 119 ILE A CA 1
ATOM 640 C C . ILE A 1 95 ? -11.078 40.199 66.609 1.00 26.73 119 ILE A C 1
ATOM 641 O O . ILE A 1 95 ? -10.465 41.250 66.453 1.00 25.36 119 ILE A O 1
ATOM 646 N N . SER A 1 96 ? -11.812 39.919 67.678 1.00 29.13 120 SER A N 1
ATOM 647 C CA . SER A 1 96 ? -11.895 40.813 68.810 1.00 29.59 120 SER A CA 1
ATOM 648 C C . SER A 1 96 ? -10.689 40.658 69.744 1.00 30.11 120 SER A C 1
ATOM 649 O O . SER A 1 96 ? -9.872 39.749 69.603 1.00 28.26 120 SER A O 1
ATOM 652 N N . SER A 1 97 ? -10.598 41.561 70.702 1.00 33.74 121 SER A N 1
ATOM 653 C CA . SER A 1 97 ? -9.534 41.568 71.698 1.00 37.07 121 SER A CA 1
ATOM 654 C C . SER A 1 97 ? -9.394 40.237 72.471 1.00 36.67 121 SER A C 1
ATOM 655 O O . SER A 1 97 ? -8.303 39.850 72.875 1.00 39.68 121 SER A O 1
ATOM 658 N N . GLU A 1 98 ? -10.491 39.523 72.660 1.00 33.81 122 GLU A N 1
ATOM 659 C CA . GLU A 1 98 ? -10.418 38.266 73.392 1.00 33.87 122 GLU A CA 1
ATOM 660 C C . GLU A 1 98 ? -10.046 37.168 72.433 1.00 35.17 122 GLU A C 1
ATOM 661 O O . GLU A 1 98 ? -10.071 35.987 72.793 1.00 39.52 122 GLU A O 1
ATOM 667 N N . ASP A 1 99 ? -9.787 37.549 71.188 1.00 34.73 123 ASP A N 1
ATOM 668 C CA . ASP A 1 99 ? -9.464 36.593 70.147 1.00 31.43 123 ASP A CA 1
ATOM 669 C C . ASP A 1 99 ? -8.041 36.847 69.693 1.00 28.96 123 ASP A C 1
ATOM 670 O O . ASP A 1 99 ? -7.525 37.965 69.813 1.00 27.48 123 ASP A O 1
ATOM 675 N N . THR A 1 100 ? -7.384 35.770 69.277 1.00 27.50 124 THR A N 1
ATOM 676 C CA . THR A 1 100 ? -6.016 35.816 68.772 1.00 27.79 124 THR A CA 1
ATOM 677 C C . THR A 1 100 ? -6.033 35.434 67.304 1.00 24.92 124 THR A C 1
ATOM 678 O O . THR A 1 100 ? -6.617 34.410 66.919 1.00 20.01 124 THR A O 1
ATOM 682 N N . LEU A 1 101 ? -5.418 36.278 66.490 1.00 22.84 125 LEU A N 1
ATOM 683 C CA . LEU A 1 101 ? -5.319 36.006 65.071 1.00 25.08 125 LEU A CA 1
ATOM 684 C C . LEU A 1 101 ? -3.845 35.846 64.800 1.00 26.69 125 LEU A C 1
ATOM 685 O O . LEU A 1 101 ? -3.045 36.621 65.317 1.00 27.97 125 LEU A O 1
ATOM 690 N N . ASP A 1 102 ? -3.498 34.836 64.009 1.00 28.85 126 ASP A N 1
ATOM 691 C CA . ASP A 1 102 ? -2.129 34.567 63.638 1.00 28.39 126 ASP A CA 1
ATOM 692 C C . ASP A 1 102 ? -2.083 34.314 62.133 1.00 27.37 126 ASP A C 1
ATOM 693 O O . ASP A 1 102 ? -2.637 33.317 61.649 1.00 26.59 126 ASP A O 1
ATOM 698 N N . VAL A 1 103 ? -1.473 35.234 61.386 1.00 22.75 127 VAL A N 1
ATOM 699 C CA . VAL A 1 103 ? -1.360 35.119 59.927 1.00 19.28 127 VAL A CA 1
ATOM 700 C C . VAL A 1 103 ? -0.011 34.498 59.545 1.00 17.28 127 VAL A C 1
ATOM 701 O O . VAL A 1 103 ? 1.048 35.064 59.814 1.00 17.73 127 VAL A O 1
ATOM 705 N N . PHE A 1 104 ? -0.051 33.347 58.893 1.00 16.97 128 PHE A N 1
ATOM 706 C CA . PHE A 1 104 ? 1.165 32.618 58.517 1.00 20.56 128 PHE A CA 1
ATOM 707 C C . PHE A 1 104 ? 1.663 32.747 57.075 1.00 24.86 128 PHE A C 1
ATOM 708 O O . PHE A 1 104 ? 2.635 32.071 56.676 1.00 25.29 128 PHE A O 1
ATOM 716 N N . GLY A 1 105 ? 0.985 33.567 56.282 1.00 23.84 129 GLY A N 1
ATOM 717 C CA . GLY A 1 105 ? 1.386 33.728 54.908 1.00 21.91 129 GLY A CA 1
ATOM 718 C C . GLY A 1 105 ? 0.195 34.060 54.053 1.00 24.68 129 GLY A C 1
ATOM 719 O O . GLY A 1 105 ? -0.966 33.896 54.485 1.00 22.52 129 GLY A O 1
ATOM 720 N N . VAL A 1 106 ? 0.501 34.587 52.863 1.00 26.35 130 VAL A N 1
ATOM 721 C CA . VAL A 1 106 ? -0.482 34.991 51.851 1.00 22.42 130 VAL A CA 1
ATOM 722 C C . VAL A 1 106 ? -0.566 33.946 50.735 1.00 20.74 130 VAL A C 1
ATOM 723 O O . VAL A 1 106 ? 0.461 33.522 50.181 1.00 15.40 130 VAL A O 1
ATOM 727 N N . VAL A 1 107 ? -1.772 33.457 50.469 1.00 18.83 131 VAL A N 1
ATOM 728 C CA . VAL A 1 107 ? -1.931 32.482 49.390 1.00 21.15 131 VAL A CA 1
ATOM 729 C C . VAL A 1 107 ? -1.681 33.279 48.099 1.00 23.11 131 VAL A C 1
ATOM 730 O O . VAL A 1 107 ? -2.359 34.303 47.880 1.00 19.32 131 VAL A O 1
ATOM 734 N N . ILE A 1 108 ? -0.636 32.901 47.343 1.00 19.65 132 ILE A N 1
ATOM 735 C CA . ILE A 1 108 ? -0.300 33.574 46.083 1.00 16.68 132 ILE A CA 1
ATOM 736 C C . ILE A 1 108 ? -0.843 32.855 44.833 1.00 19.81 132 ILE A C 1
ATOM 737 O O . ILE A 1 108 ? -1.107 33.493 43.808 1.00 25.05 132 ILE A O 1
ATOM 742 N N . HIS A 1 109 ? -1.021 31.540 44.898 1.00 17.03 133 HIS A N 1
ATOM 743 C CA . HIS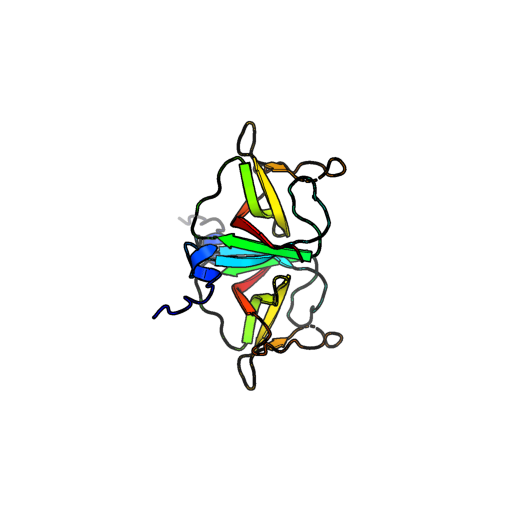 A 1 109 ? -1.555 30.805 43.756 1.00 15.54 133 HIS A CA 1
ATOM 744 C C . HIS A 1 109 ? -2.326 29.649 44.267 1.00 13.12 133 HIS A C 1
ATOM 745 O O . HIS A 1 109 ? -1.990 29.111 45.316 1.00 13.92 133 HIS A O 1
ATOM 752 N N . 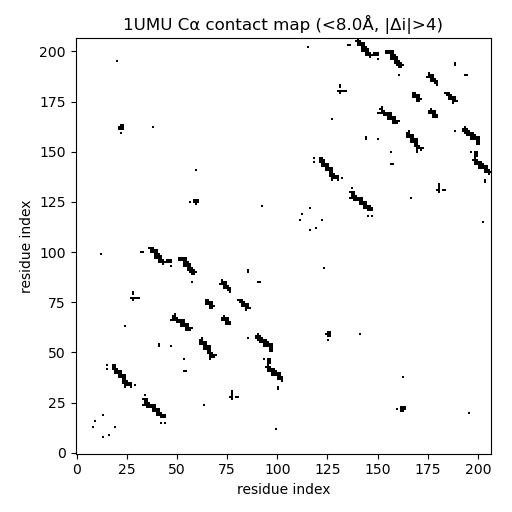VAL A 1 110 ? -3.308 29.225 43.481 1.00 11.20 134 VAL A N 1
ATOM 753 C CA . VAL A 1 110 ? -4.106 28.059 43.788 1.00 8.78 134 VAL A CA 1
ATOM 754 C C . VAL A 1 110 ? -3.866 27.108 42.648 1.00 12.76 134 VAL A C 1
ATOM 755 O O . VAL A 1 110 ? -4.050 27.471 41.486 1.00 15.03 134 VAL A O 1
ATOM 759 N N . VAL A 1 111 ? -3.427 25.902 42.970 1.00 16.25 135 VAL A N 1
ATOM 760 C CA . VAL A 1 111 ? -3.186 24.884 41.966 1.00 17.20 135 VAL A CA 1
ATOM 761 C C . VAL A 1 111 ? -4.343 23.892 41.976 1.00 17.03 135 VAL A C 1
ATOM 762 O O . VAL A 1 111 ? -4.488 23.122 42.914 1.00 20.24 135 VAL A O 1
ATOM 766 N N . LYS A 1 112 ? -5.185 23.933 40.952 1.00 19.85 136 LYS A N 1
ATOM 767 C CA . LYS A 1 112 ? -6.315 23.026 40.873 1.00 22.70 136 LYS A CA 1
ATOM 768 C C . LYS A 1 112 ? -5.982 21.785 40.054 1.00 26.46 136 LYS A C 1
ATOM 769 O O . LYS A 1 112 ? -4.797 21.607 39.662 1.00 30.26 136 LYS A O 1
ATOM 775 N N . ASP B 1 8 ? 9.104 47.204 103.417 1.00 46.38 32 ASP B N 1
ATOM 776 C CA . ASP B 1 8 ? 8.332 45.920 103.394 1.00 47.06 32 ASP B CA 1
ATOM 777 C C . ASP B 1 8 ? 8.529 45.168 102.075 1.00 45.93 32 ASP B C 1
ATOM 778 O O . ASP B 1 8 ? 9.359 45.557 101.248 1.00 48.77 32 ASP B O 1
ATOM 780 N N . TYR B 1 9 ? 7.778 44.092 101.903 1.00 42.78 33 TYR B N 1
ATOM 781 C CA . TYR B 1 9 ? 7.875 43.231 100.736 1.00 39.32 33 TYR B CA 1
ATOM 782 C C . TYR B 1 9 ? 6.849 43.565 99.677 1.00 40.94 33 TYR B C 1
ATOM 783 O O . TYR B 1 9 ? 5.695 43.908 100.006 1.00 40.30 33 TYR B O 1
ATOM 792 N N . VAL B 1 10 ? 7.264 43.458 98.409 1.00 39.97 34 VAL B N 1
ATOM 793 C CA . VAL B 1 10 ? 6.372 43.733 97.278 1.00 36.00 34 VAL B CA 1
ATOM 794 C C . VAL B 1 10 ? 6.252 42.527 96.349 1.00 37.88 34 VAL B C 1
ATOM 795 O O . VAL B 1 10 ? 7.220 42.103 95.708 1.00 38.54 34 VAL B O 1
ATOM 799 N N . GLU B 1 11 ? 5.035 41.993 96.295 1.00 37.31 35 GLU B N 1
ATOM 800 C CA . GLU B 1 11 ? 4.674 40.831 95.485 1.00 37.09 35 GLU B CA 1
ATOM 801 C C . GLU B 1 11 ? 4.919 40.997 93.995 1.00 35.32 35 GLU B C 1
ATOM 802 O O . GLU B 1 11 ? 4.217 41.763 93.340 1.00 34.33 35 GLU B O 1
ATOM 805 N N . GLN B 1 12 ? 5.887 40.237 93.473 1.00 36.22 36 GLN B N 1
ATOM 806 C CA . GLN B 1 12 ? 6.277 40.274 92.049 1.00 37.97 36 GLN B CA 1
ATOM 807 C C . GLN B 1 12 ? 5.404 39.413 91.125 1.00 36.97 36 GLN B C 1
ATOM 808 O O . GLN B 1 12 ? 5.753 38.272 90.825 1.00 35.80 36 GLN B O 1
ATOM 810 N N . ARG B 1 13 ? 4.300 39.995 90.659 1.00 36.44 37 ARG B N 1
ATOM 811 C CA . ARG B 1 13 ? 3.310 39.340 89.787 1.00 39.54 37 ARG B CA 1
ATOM 812 C C . ARG B 1 13 ? 3.812 38.299 88.760 1.00 39.61 37 ARG B C 1
ATOM 813 O O . ARG B 1 13 ? 4.788 38.533 88.018 1.00 37.70 37 ARG B O 1
ATOM 821 N N . ILE B 1 14 ? 3.093 37.170 88.703 1.00 37.60 38 ILE B N 1
ATOM 822 C CA . ILE B 1 14 ? 3.400 36.056 87.795 1.00 37.77 38 ILE B CA 1
ATOM 823 C C . ILE B 1 14 ? 3.431 36.536 86.337 1.00 34.19 38 ILE B C 1
ATOM 824 O O . ILE B 1 14 ? 2.644 37.389 85.954 1.00 34.87 38 ILE B O 1
ATOM 829 N N . ASP B 1 15 ? 4.371 36.034 85.547 1.00 30.74 39 ASP B N 1
ATOM 830 C CA . ASP B 1 15 ? 4.458 36.412 84.146 1.00 28.68 39 ASP B CA 1
ATOM 831 C C . ASP B 1 15 ? 4.734 35.177 83.325 1.00 27.01 39 ASP B C 1
ATOM 832 O O . ASP B 1 15 ? 5.886 34.762 83.147 1.00 25.64 39 ASP B O 1
ATOM 837 N N . LEU B 1 16 ? 3.659 34.602 82.807 1.00 24.29 40 LEU B N 1
ATOM 838 C CA . LEU B 1 16 ? 3.753 33.392 82.008 1.00 24.22 40 LEU B CA 1
ATOM 839 C C . LEU B 1 16 ? 4.679 33.464 80.793 1.00 25.61 40 LEU B C 1
ATOM 840 O O . LEU B 1 16 ? 5.458 32.543 80.572 1.00 26.33 40 LEU B O 1
ATOM 845 N N . ASN B 1 17 ? 4.670 34.585 80.068 1.00 25.78 41 ASN B N 1
ATOM 846 C CA . ASN B 1 17 ? 5.529 34.740 78.891 1.00 25.35 41 ASN B CA 1
ATOM 847 C C . ASN B 1 17 ? 7.014 34.610 79.223 1.00 24.22 41 ASN B C 1
ATOM 848 O O . ASN B 1 17 ? 7.750 33.996 78.482 1.00 29.93 41 ASN B O 1
ATOM 853 N N . GLN B 1 18 ? 7.460 35.174 80.335 1.00 26.70 42 GLN B N 1
ATOM 854 C CA . GLN B 1 18 ? 8.871 35.054 80.696 1.00 27.04 42 GLN B CA 1
ATOM 855 C C . GLN B 1 18 ? 9.170 33.637 81.168 1.00 27.36 42 GLN B C 1
ATOM 856 O O . GLN B 1 18 ? 10.253 33.098 80.948 1.00 30.98 42 GLN B O 1
ATOM 858 N N . LEU B 1 19 ? 8.185 33.033 81.804 1.00 27.39 43 LEU B N 1
ATOM 859 C CA . LEU B 1 19 ? 8.328 31.700 82.344 1.00 29.01 43 LEU B CA 1
ATOM 860 C C . LEU B 1 19 ? 8.334 30.610 81.290 1.00 28.34 43 LEU B C 1
ATOM 861 O O . LEU B 1 19 ? 9.150 29.695 81.346 1.00 28.74 43 LEU B O 1
ATOM 866 N N . LEU B 1 20 ? 7.454 30.745 80.305 1.00 26.20 44 LEU B N 1
ATOM 867 C CA . LEU B 1 20 ? 7.280 29.737 79.268 1.00 26.09 44 LEU B CA 1
ATOM 868 C C . LEU B 1 20 ? 7.808 30.011 77.854 1.00 28.76 44 LEU B C 1
ATOM 869 O O . LEU B 1 20 ? 7.975 29.077 77.055 1.00 29.55 44 LEU B O 1
ATOM 874 N N . ILE B 1 21 ? 8.070 31.273 77.544 1.00 29.04 45 ILE B N 1
ATOM 875 C CA . ILE B 1 21 ? 8.497 31.651 76.209 1.00 29.20 45 ILE B CA 1
ATOM 876 C C . ILE B 1 21 ? 9.894 32.245 76.133 1.00 29.82 45 ILE B C 1
ATOM 877 O O . ILE B 1 21 ? 10.173 33.279 76.723 1.00 32.73 45 ILE B O 1
ATOM 882 N N . GLN B 1 22 ? 10.752 31.604 75.350 1.00 31.17 46 GLN B N 1
ATOM 883 C CA . GLN B 1 22 ? 12.104 32.069 75.167 1.00 26.68 46 GLN B CA 1
ATOM 884 C C . GLN B 1 22 ? 12.152 33.056 74.020 1.00 28.49 46 GLN B C 1
ATOM 885 O O . GLN B 1 22 ? 12.809 34.080 74.131 1.00 30.41 46 GLN B O 1
ATOM 891 N N . HIS B 1 23 ? 11.430 32.767 72.937 1.00 27.48 47 HIS B N 1
ATOM 892 C CA . HIS B 1 23 ? 11.432 33.623 71.740 1.00 22.98 47 HIS B CA 1
ATOM 893 C C . HIS B 1 23 ? 10.051 34.184 71.439 1.00 23.27 47 HIS B C 1
ATOM 894 O O . HIS B 1 23 ? 9.425 33.793 70.456 1.00 21.73 47 HIS B O 1
ATOM 901 N N . PRO B 1 24 ? 9.620 35.205 72.189 1.00 23.52 48 PRO B N 1
ATOM 902 C CA . PRO B 1 24 ? 8.318 35.838 72.030 1.00 24.07 48 PRO B CA 1
ATOM 903 C C . PRO B 1 24 ? 7.828 36.113 70.609 1.00 28.75 48 PRO B C 1
ATOM 904 O O . PRO B 1 24 ? 6.640 35.902 70.315 1.00 31.62 48 PRO B O 1
ATOM 908 N N . SER B 1 25 ? 8.750 36.527 69.734 1.00 28.82 49 SER B N 1
ATOM 909 C CA . SER B 1 25 ? 8.444 36.878 68.337 1.00 30.84 49 SER B CA 1
ATOM 910 C C . SER B 1 25 ? 8.322 35.729 67.360 1.00 29.91 49 SER B C 1
ATOM 911 O O . SER B 1 25 ? 7.931 35.929 66.208 1.00 32.14 49 SER B O 1
ATOM 914 N N . ALA B 1 26 ? 8.703 34.540 67.800 1.00 28.21 50 ALA B N 1
ATOM 915 C CA . ALA B 1 26 ? 8.671 33.380 66.945 1.00 23.95 50 ALA B CA 1
ATOM 916 C C . ALA B 1 26 ? 7.901 32.301 67.622 1.00 24.44 50 ALA B C 1
ATOM 917 O O . ALA B 1 26 ? 8.118 31.133 67.334 1.00 27.54 50 ALA B O 1
ATOM 919 N N . THR B 1 27 ? 7.030 32.673 68.547 1.00 23.95 51 THR B N 1
ATOM 920 C CA . THR B 1 27 ? 6.266 31.685 69.300 1.00 23.83 51 THR B CA 1
ATOM 921 C C . THR B 1 27 ? 4.796 31.916 69.113 1.00 22.14 51 THR B C 1
ATOM 922 O O . THR B 1 27 ? 4.339 33.047 69.204 1.00 26.06 51 THR B O 1
ATOM 926 N N . TYR B 1 28 ? 4.046 30.844 68.911 1.00 17.67 52 TYR B N 1
ATOM 927 C CA . TYR B 1 28 ? 2.617 30.977 68.739 1.00 18.02 52 TYR B CA 1
ATOM 928 C C . TYR B 1 28 ? 1.981 29.752 69.377 1.00 17.33 52 TYR B C 1
ATOM 929 O O . TYR B 1 28 ? 2.699 28.829 69.766 1.00 15.22 52 TYR B O 1
ATOM 938 N N . PHE B 1 29 ? 0.655 29.759 69.517 1.00 17.25 53 PHE B N 1
ATOM 939 C CA . PHE B 1 29 ? -0.046 28.613 70.091 1.00 18.57 53 PHE B CA 1
ATOM 940 C C . PHE B 1 29 ? -1.020 27.993 69.084 1.00 16.13 53 PHE B C 1
ATOM 941 O O . PHE B 1 29 ? -1.747 28.686 68.382 1.00 15.46 53 PHE B O 1
ATOM 949 N N . VAL B 1 30 ? -1.034 26.669 69.069 1.00 17.01 54 VAL B N 1
ATOM 950 C CA . VAL B 1 30 ? -1.856 25.876 68.182 1.00 18.84 54 VAL B CA 1
ATOM 951 C C . VAL B 1 30 ? -2.688 25.006 69.111 1.00 22.14 54 VAL B C 1
ATOM 952 O O . VAL B 1 30 ? -2.225 24.629 70.185 1.00 23.24 54 VAL B O 1
ATOM 956 N N . LYS B 1 31 ? -3.919 24.708 68.724 1.00 21.12 55 LYS B N 1
ATOM 957 C CA . LYS B 1 31 ? -4.762 23.861 69.545 1.00 21.72 55 LYS B CA 1
ATOM 958 C C . LYS B 1 31 ? -4.684 22.455 68.947 1.00 22.23 55 LYS B C 1
ATOM 959 O O . LYS B 1 31 ? -4.870 22.290 67.749 1.00 20.35 55 LYS B O 1
ATOM 965 N N . ALA B 1 32 ? -4.325 21.466 69.763 1.00 21.02 56 ALA B N 1
ATOM 966 C CA . ALA B 1 32 ? -4.187 20.087 69.303 1.00 15.36 56 ALA B CA 1
ATOM 967 C C . ALA B 1 32 ? -5.525 19.507 68.942 1.00 16.47 56 ALA B C 1
ATOM 968 O O . ALA B 1 32 ? -6.551 19.908 69.510 1.00 12.79 56 ALA B O 1
ATOM 970 N N . SER B 1 33 ? -5.484 18.467 68.112 1.00 15.38 57 SER B N 1
ATOM 971 C CA . SER B 1 33 ? -6.683 17.825 67.607 1.00 18.27 57 SER B CA 1
ATOM 972 C C . SER B 1 33 ? -6.621 16.314 67.622 1.00 20.00 57 SER B C 1
ATOM 973 O O . SER B 1 33 ? -5.604 15.718 67.289 1.00 22.89 57 SER B O 1
ATOM 976 N N . GLY B 1 34 ? -7.741 15.686 67.956 1.00 20.46 58 GLY B N 1
ATOM 977 C CA . GLY B 1 34 ? -7.781 14.240 67.982 1.00 14.52 58 GLY B CA 1
ATOM 978 C C . GLY B 1 34 ? -6.823 13.762 69.024 1.00 15.59 58 GLY B C 1
ATOM 979 O O . GLY B 1 34 ? -6.217 14.571 69.727 1.00 14.99 58 GLY B O 1
ATOM 980 N N . ASP B 1 35 ? -6.637 12.455 69.086 1.00 17.57 59 ASP B N 1
ATOM 981 C CA . ASP B 1 35 ? -5.755 11.896 70.087 1.00 24.65 59 ASP B CA 1
ATOM 982 C C . ASP B 1 35 ? -4.639 11.012 69.578 1.00 22.65 59 ASP B C 1
ATOM 983 O O . ASP B 1 35 ? -4.246 10.053 70.239 1.00 25.78 59 ASP B O 1
ATOM 988 N N . SER B 1 36 ? -4.086 11.378 68.430 1.00 20.63 60 SER B N 1
ATOM 989 C CA . SER B 1 36 ? -2.986 10.645 67.840 1.00 19.13 60 SER B CA 1
ATOM 990 C C . SER B 1 36 ? -1.767 10.852 68.704 1.00 19.90 60 SER B C 1
ATOM 991 O O . SER B 1 36 ? -0.740 10.227 68.490 1.00 21.23 60 SER B O 1
ATOM 1002 N N . ILE B 1 38 ? -2.029 11.229 72.565 1.00 24.43 62 ILE B N 1
ATOM 1003 C CA . ILE B 1 38 ? -2.330 11.133 74.000 1.00 23.88 62 ILE B CA 1
ATOM 1004 C C . ILE B 1 38 ? -1.224 10.544 74.884 1.00 23.83 62 ILE B C 1
ATOM 1005 O O . ILE B 1 38 ? -0.906 11.095 75.938 1.00 24.39 62 ILE B O 1
ATOM 1010 N N . ASP B 1 39 ? -0.593 9.462 74.455 1.00 19.40 63 ASP B N 1
ATOM 1011 C CA . ASP B 1 39 ? 0.469 8.888 75.258 1.00 19.67 63 ASP B CA 1
ATOM 1012 C C . ASP B 1 39 ? 1.633 9.859 75.389 1.00 18.81 63 ASP B C 1
ATOM 1013 O O . ASP B 1 39 ? 2.583 9.602 76.108 1.00 19.60 63 ASP B O 1
ATOM 1018 N N . GLY B 1 40 ? 1.585 10.965 74.667 1.00 18.49 64 GLY B N 1
ATOM 1019 C CA . GLY B 1 40 ? 2.668 11.926 74.744 1.00 14.55 64 GLY B CA 1
ATOM 1020 C C . GLY B 1 40 ? 2.248 13.144 75.520 1.00 18.51 64 GLY B C 1
ATOM 1021 O O . GLY B 1 40 ? 2.922 14.179 75.494 1.00 22.27 64 GLY B O 1
ATOM 1022 N N . GLY B 1 41 ? 1.097 13.045 76.175 1.00 18.66 65 GLY B N 1
ATOM 1023 C CA . GLY B 1 41 ? 0.610 14.148 76.971 1.00 17.41 65 GLY B CA 1
ATOM 1024 C C . GLY B 1 41 ? -0.292 15.123 76.272 1.00 20.05 65 GLY B C 1
ATOM 1025 O O . GLY B 1 41 ? -0.848 16.008 76.916 1.00 23.66 65 GLY B O 1
ATOM 1026 N N . ILE B 1 42 ? -0.475 14.968 74.968 1.00 20.82 66 ILE B N 1
ATOM 1027 C CA . ILE B 1 42 ? -1.330 15.885 74.217 1.00 20.52 66 ILE B CA 1
ATOM 1028 C C . ILE B 1 42 ? -2.697 15.263 73.977 1.00 20.34 66 ILE B C 1
ATOM 1029 O O . ILE B 1 42 ? -2.808 14.100 73.609 1.00 20.42 66 ILE B O 1
ATOM 1034 N N . SER B 1 43 ? -3.737 16.045 74.200 1.00 19.48 67 SER B N 1
ATOM 1035 C CA . SER B 1 43 ? -5.094 15.568 74.043 1.00 20.47 67 SER B CA 1
ATOM 1036 C C . SER B 1 43 ? -5.904 16.602 73.290 1.00 19.04 67 SER B C 1
ATOM 1037 O O . SER B 1 43 ? -5.574 17.786 73.281 1.00 17.24 67 SER B O 1
ATOM 1040 N N . ASP B 1 44 ? -6.948 16.145 72.627 1.00 17.68 68 ASP B N 1
ATOM 1041 C CA . ASP B 1 44 ? -7.790 17.036 71.859 1.00 20.77 68 ASP B CA 1
ATOM 1042 C C . ASP B 1 44 ? -8.215 18.266 72.674 1.00 20.64 68 ASP B C 1
ATOM 1043 O O . ASP B 1 44 ? -8.833 18.146 73.738 1.00 21.38 68 ASP B O 1
ATOM 1048 N N . GLY B 1 45 ? -7.795 19.439 72.225 1.00 19.53 69 GLY B N 1
ATOM 1049 C CA . GLY B 1 45 ? -8.189 20.642 72.926 1.00 16.80 69 GLY B CA 1
ATOM 1050 C C . GLY B 1 45 ? -7.067 21.450 73.529 1.00 15.59 69 GLY B C 1
ATOM 1051 O O . GLY B 1 45 ? -7.166 22.678 73.569 1.00 19.94 69 GLY B O 1
ATOM 1052 N N . ASP B 1 46 ? -5.999 20.796 73.969 1.00 11.73 70 ASP B N 1
ATOM 1053 C CA . ASP B 1 46 ? -4.869 21.490 74.586 1.00 15.91 70 ASP B CA 1
ATOM 1054 C C . ASP B 1 46 ? -4.251 22.549 73.720 1.00 14.41 70 ASP B C 1
ATOM 1055 O O . ASP B 1 46 ? -4.343 22.487 72.511 1.00 22.75 70 ASP B O 1
ATOM 1060 N N . LEU B 1 47 ? -3.600 23.511 74.344 1.00 12.89 71 LEU B N 1
ATOM 1061 C CA . LEU B 1 47 ? -2.923 24.533 73.591 1.00 16.36 71 LEU B CA 1
ATOM 1062 C C . LEU B 1 47 ? -1.515 24.032 73.561 1.00 18.04 71 LEU B C 1
ATOM 1063 O O . LEU B 1 47 ? -1.031 23.477 74.533 1.00 22.64 71 LEU B O 1
ATOM 1068 N N . LEU B 1 48 ? -0.851 24.196 72.438 1.00 18.26 72 LEU B N 1
ATOM 1069 C CA . LEU B 1 48 ? 0.509 23.751 72.332 1.00 16.28 72 LEU B CA 1
ATOM 1070 C C . LEU B 1 48 ? 1.232 25.037 72.101 1.00 14.38 72 LEU B C 1
ATOM 1071 O O . LEU B 1 48 ? 0.813 25.853 71.282 1.00 14.59 72 LEU B O 1
ATOM 1076 N N . ILE B 1 49 ? 2.266 25.264 72.880 1.00 12.02 73 ILE B N 1
ATOM 1077 C CA . ILE B 1 49 ? 3.044 26.473 72.725 1.00 15.67 73 ILE B CA 1
ATOM 1078 C C . ILE B 1 49 ? 4.163 26.054 71.786 1.00 12.44 73 ILE B C 1
ATOM 1079 O O . ILE B 1 49 ? 4.860 25.087 72.050 1.00 13.86 73 ILE B O 1
ATOM 1084 N N . VAL B 1 50 ? 4.245 26.727 70.641 1.00 17.91 74 VAL B N 1
ATOM 1085 C CA . VAL B 1 50 ? 5.203 26.422 69.568 1.00 14.32 74 VAL B CA 1
ATOM 1086 C C . VAL B 1 50 ? 6.272 27.483 69.311 1.00 13.69 74 VAL B C 1
ATOM 1087 O O . VAL B 1 50 ? 5.991 28.660 69.119 1.00 14.56 74 VAL B O 1
ATOM 1091 N N . ASP B 1 51 ? 7.505 27.034 69.271 1.00 13.54 75 ASP B N 1
ATOM 1092 C CA . ASP B 1 51 ? 8.631 27.909 69.027 1.00 17.51 75 ASP B CA 1
ATOM 1093 C C . ASP B 1 51 ? 9.132 27.639 67.609 1.00 19.34 75 ASP B C 1
ATOM 1094 O O . ASP B 1 51 ? 9.658 26.571 67.311 1.00 21.79 75 ASP B O 1
ATOM 1099 N N . SER B 1 52 ? 8.952 28.607 66.731 1.00 22.28 76 SER B N 1
ATOM 1100 C CA . SER B 1 52 ? 9.376 28.486 65.345 1.00 24.41 76 SER B CA 1
ATOM 1101 C C . SER B 1 52 ? 10.794 29.000 65.130 1.00 25.71 76 SER B C 1
ATOM 1102 O O . SER B 1 52 ? 11.250 29.097 63.980 1.00 28.61 76 SER B O 1
ATOM 1105 N N . ALA B 1 53 ? 11.468 29.362 66.224 1.00 24.73 77 ALA B N 1
ATOM 1106 C CA . ALA B 1 53 ? 12.830 29.876 66.177 1.00 21.99 77 ALA B CA 1
ATOM 1107 C C . ALA B 1 53 ? 13.888 28.850 66.523 1.00 23.45 77 ALA B C 1
ATOM 1108 O O . ALA B 1 53 ? 15.077 29.180 66.518 1.00 29.78 77 ALA B O 1
ATOM 1110 N N . ILE B 1 54 ? 13.472 27.645 66.906 1.00 20.34 78 ILE B N 1
ATOM 1111 C CA . ILE B 1 54 ? 14.433 26.589 67.205 1.00 21.44 78 ILE B CA 1
ATOM 1112 C C . ILE B 1 54 ? 14.288 25.477 66.164 1.00 21.30 78 ILE B C 1
ATOM 1113 O O . ILE B 1 54 ? 13.189 25.192 65.693 1.00 20.52 78 ILE B O 1
ATOM 1118 N N . THR B 1 55 ? 15.399 24.889 65.756 1.00 22.21 79 THR B N 1
ATOM 1119 C CA . THR B 1 55 ? 15.331 23.852 64.758 1.00 24.69 79 THR B CA 1
ATOM 1120 C C . THR B 1 55 ? 15.054 22.515 65.369 1.00 23.00 79 THR B C 1
ATOM 1121 O O . THR B 1 55 ? 15.755 22.092 66.284 1.00 26.10 79 THR B O 1
ATOM 1125 N N . ALA B 1 56 ? 14.012 21.866 64.844 1.00 22.40 80 ALA B N 1
ATOM 1126 C CA . ALA B 1 56 ? 13.552 20.558 65.281 1.00 14.21 80 ALA B CA 1
ATOM 1127 C C . ALA B 1 56 ? 14.677 19.554 65.323 1.00 14.97 80 ALA B C 1
ATOM 1128 O O . ALA B 1 56 ? 15.667 19.686 64.600 1.00 16.89 80 ALA B O 1
ATOM 1130 N N . SER B 1 57 ? 14.516 18.543 66.165 1.00 15.00 81 SER B N 1
ATOM 1131 C CA . SER B 1 57 ? 15.509 17.492 66.325 1.00 13.03 81 SER B CA 1
ATOM 1132 C C . SER B 1 57 ? 14.811 16.175 66.427 1.00 10.55 81 SER B C 1
ATOM 1133 O O . SER B 1 57 ? 13.630 16.126 66.728 1.00 10.04 81 SER B O 1
ATOM 1136 N N . HIS B 1 58 ? 15.572 15.105 66.257 1.00 12.67 82 HIS B N 1
ATOM 1137 C CA . HIS B 1 58 ? 15.021 13.762 66.367 1.00 16.28 82 HIS B CA 1
ATOM 1138 C C . HIS B 1 58 ? 14.400 13.723 67.737 1.00 17.01 82 HIS B C 1
ATOM 1139 O O . HIS B 1 58 ? 14.989 14.207 68.692 1.00 21.02 82 HIS B O 1
ATOM 1146 N N . GLY B 1 59 ? 13.159 13.315 67.816 1.00 17.24 83 GLY B N 1
ATOM 1147 C CA . GLY B 1 59 ? 12.538 13.238 69.120 1.00 17.07 83 GLY B CA 1
ATOM 1148 C C . GLY B 1 59 ? 11.613 14.363 69.465 1.00 14.82 83 GLY B C 1
ATOM 1149 O O . GLY B 1 59 ? 10.697 14.143 70.227 1.00 19.46 83 GLY B O 1
ATOM 1150 N N . ASP B 1 60 ? 11.829 15.550 68.916 1.00 16.73 84 ASP B N 1
ATOM 1151 C CA . ASP B 1 60 ? 10.957 16.686 69.206 1.00 14.09 84 ASP B CA 1
ATOM 1152 C C . ASP B 1 60 ? 9.579 16.440 68.653 1.00 16.85 84 ASP B C 1
ATOM 1153 O O . ASP B 1 60 ? 9.393 15.594 67.774 1.00 20.50 84 ASP B O 1
ATOM 1158 N N . ILE B 1 61 ? 8.598 17.092 69.265 1.00 18.06 85 ILE B N 1
ATOM 1159 C CA . ILE B 1 61 ? 7.215 17.020 68.827 1.00 16.21 85 ILE B CA 1
ATOM 1160 C C . ILE B 1 61 ? 7.109 18.320 68.075 1.00 18.08 85 ILE B C 1
ATOM 1161 O O . ILE B 1 61 ? 7.521 19.379 68.576 1.00 18.43 85 ILE B O 1
ATOM 1166 N N . VAL B 1 62 ? 6.585 18.249 66.860 1.00 18.43 86 VAL B N 1
ATOM 1167 C CA . VAL B 1 62 ? 6.502 19.426 66.024 1.00 15.04 86 VAL B CA 1
ATOM 1168 C C . VAL B 1 62 ? 5.173 19.607 65.312 1.00 18.54 86 VAL B C 1
ATOM 1169 O O . VAL B 1 62 ? 4.344 18.692 65.278 1.00 18.07 86 VAL B O 1
ATOM 1173 N N . ILE B 1 63 ? 4.958 20.829 64.819 1.00 17.77 87 ILE B N 1
ATOM 1174 C CA . ILE B 1 63 ? 3.782 21.167 64.036 1.00 16.84 87 ILE B CA 1
ATOM 1175 C C . ILE B 1 63 ? 4.369 21.061 62.629 1.00 20.05 87 ILE B C 1
ATOM 1176 O O . ILE B 1 63 ? 5.327 21.774 62.292 1.00 16.39 87 ILE B O 1
ATOM 1181 N N . ALA B 1 64 ? 3.860 20.134 61.834 1.00 20.00 88 ALA B N 1
ATOM 1182 C CA . ALA B 1 64 ? 4.363 19.958 60.487 1.00 18.69 88 ALA B CA 1
ATOM 1183 C C . ALA B 1 64 ? 3.249 19.738 59.495 1.00 21.11 88 ALA B C 1
ATOM 1184 O O . ALA B 1 64 ? 2.115 19.444 59.885 1.00 20.47 88 ALA B O 1
ATOM 1186 N N . ALA B 1 65 ? 3.587 19.891 58.212 1.00 23.70 89 ALA B N 1
ATOM 1187 C CA . ALA B 1 65 ? 2.661 19.676 57.098 1.00 19.03 89 ALA B CA 1
ATOM 1188 C C . ALA B 1 65 ? 3.262 18.612 56.238 1.00 16.34 89 ALA B C 1
ATOM 1189 O O . ALA B 1 65 ? 4.434 18.701 55.874 1.00 20.75 89 ALA B O 1
ATOM 1191 N N . VAL B 1 66 ? 2.515 17.542 56.018 1.00 17.63 90 VAL B N 1
ATOM 1192 C CA . VAL B 1 66 ? 2.964 16.481 55.131 1.00 19.86 90 VAL B CA 1
ATOM 1193 C C . VAL B 1 66 ? 2.009 16.535 53.968 1.00 21.93 90 VAL B C 1
ATOM 1194 O O . VAL B 1 66 ? 0.784 16.373 54.131 1.00 20.67 90 VAL B O 1
ATOM 1198 N N . ASP B 1 67 ? 2.579 16.821 52.802 1.00 23.86 91 ASP B N 1
ATOM 1199 C CA . ASP B 1 67 ? 1.832 16.918 51.562 1.00 22.75 91 ASP B CA 1
ATOM 1200 C C . ASP B 1 67 ? 0.708 17.936 51.755 1.00 21.51 91 ASP B C 1
ATOM 1201 O O . ASP B 1 67 ? -0.459 17.668 51.484 1.00 21.96 91 ASP B O 1
ATOM 1206 N N . GLY B 1 68 ? 1.091 19.086 52.297 1.00 15.22 92 GLY B N 1
ATOM 1207 C CA . GLY B 1 68 ? 0.155 20.168 52.524 1.00 18.55 92 GLY B CA 1
ATOM 1208 C C . GLY B 1 68 ? -0.860 20.048 53.656 1.00 21.25 92 GLY B C 1
ATOM 1209 O O . GLY B 1 68 ? -1.641 20.990 53.883 1.00 22.65 92 GLY B O 1
ATOM 1210 N N . GLU B 1 69 ? -0.855 18.927 54.376 1.00 21.62 93 GLU B N 1
ATOM 1211 C CA . GLU B 1 69 ? -1.788 18.725 55.482 1.00 20.88 93 GLU B CA 1
ATOM 1212 C C . GLU B 1 69 ? -1.044 18.873 56.804 1.00 19.26 93 GLU B C 1
ATOM 1213 O O . GLU B 1 69 ? -0.036 18.228 57.005 1.00 23.69 93 GLU B O 1
ATOM 1219 N N . PHE B 1 70 ? -1.517 19.746 57.688 1.00 18.22 94 PHE B N 1
ATOM 1220 C CA . PHE B 1 70 ? -0.864 19.962 58.985 1.00 18.08 94 PHE B CA 1
ATOM 1221 C C . PHE B 1 70 ? -1.083 18.853 59.992 1.00 13.25 94 PHE B C 1
ATOM 1222 O O . PHE B 1 70 ? -2.125 18.210 60.020 1.00 15.51 94 PHE B O 1
ATOM 1230 N N . THR B 1 71 ? -0.114 18.690 60.872 1.00 14.03 95 THR B N 1
ATOM 1231 C CA . THR B 1 71 ? -0.183 17.690 61.937 1.00 17.03 95 THR B CA 1
ATOM 1232 C C . THR B 1 71 ? 0.766 18.039 63.064 1.00 14.78 95 THR B C 1
ATOM 1233 O O . THR B 1 71 ? 1.695 18.827 62.899 1.00 13.52 95 THR B O 1
ATOM 1237 N N . VAL B 1 72 ? 0.524 17.424 64.212 1.00 15.06 96 VAL B N 1
ATOM 1238 C CA . VAL B 1 72 ? 1.395 17.584 65.347 1.00 14.75 96 VAL B CA 1
ATOM 1239 C C . VAL B 1 72 ? 1.842 16.164 65.507 1.00 13.60 96 VAL B C 1
ATOM 1240 O O . VAL B 1 72 ? 0.995 15.292 65.668 1.00 16.12 96 VAL B O 1
ATOM 1244 N N . LYS B 1 73 ? 3.130 15.905 65.315 1.00 10.83 97 LYS B N 1
ATOM 1245 C CA . LYS B 1 73 ? 3.646 14.559 65.456 1.00 8.92 97 LYS B CA 1
ATOM 1246 C C . LYS B 1 73 ? 5.026 14.631 66.015 1.00 11.06 97 LYS B C 1
ATOM 1247 O O . LYS B 1 73 ? 5.583 15.719 66.176 1.00 14.34 97 LYS B O 1
ATOM 1253 N N . LYS B 1 74 ? 5.588 13.468 66.295 1.00 12.68 98 LYS B N 1
ATOM 1254 C CA . LYS B 1 74 ? 6.928 13.389 66.843 1.00 15.13 98 LYS B CA 1
ATOM 1255 C C . LYS B 1 74 ? 7.827 13.104 65.658 1.00 15.42 98 LYS B C 1
ATOM 1256 O O . LYS B 1 74 ? 7.556 12.194 64.863 1.00 14.48 98 LYS B O 1
ATOM 1262 N N . LEU B 1 75 ? 8.883 13.897 65.536 1.00 18.15 99 LEU B N 1
ATOM 1263 C CA . LEU B 1 75 ? 9.805 13.795 64.410 1.00 17.54 99 LEU B CA 1
ATOM 1264 C C . LEU B 1 75 ? 10.844 12.717 64.600 1.00 20.50 99 LEU B C 1
ATOM 1265 O O . LEU B 1 75 ? 11.474 12.633 65.662 1.00 22.20 99 LEU B O 1
ATOM 1270 N N . GLN B 1 76 ? 11.013 11.876 63.585 1.00 18.82 100 GLN B N 1
ATOM 1271 C CA . GLN B 1 76 ? 11.994 10.798 63.642 1.00 19.73 100 GLN B CA 1
ATOM 1272 C C . GLN B 1 76 ? 12.880 11.037 62.446 1.00 23.16 100 GLN B C 1
ATOM 1273 O O . GLN B 1 76 ? 12.383 11.205 61.338 1.00 26.40 100 GLN B O 1
ATOM 1279 N N . LEU B 1 77 ? 14.180 11.164 62.679 1.00 22.64 101 LEU B N 1
ATOM 1280 C CA . LEU B 1 77 ? 15.123 11.411 61.592 1.00 20.83 101 LEU B CA 1
ATOM 1281 C C . LEU B 1 77 ? 15.956 10.173 61.346 1.00 20.69 101 LEU B C 1
ATOM 1282 O O . LEU B 1 77 ? 16.666 10.099 60.356 1.00 25.51 101 LEU B O 1
ATOM 1287 N N . ARG B 1 78 ? 15.850 9.197 62.245 1.00 23.23 102 ARG B N 1
ATOM 1288 C CA . ARG B 1 78 ? 16.647 7.966 62.193 1.00 22.95 102 ARG B CA 1
ATOM 1289 C C . ARG B 1 78 ? 15.738 6.881 62.691 1.00 24.77 102 ARG B C 1
ATOM 1290 O O . ARG B 1 78 ? 14.969 7.102 63.627 1.00 23.57 102 ARG B O 1
ATOM 1298 N N . PRO B 1 79 ? 15.801 5.685 62.084 1.00 30.83 103 PRO B N 1
ATOM 1299 C CA . PRO B 1 79 ? 16.672 5.323 60.968 1.00 33.74 103 PRO B CA 1
ATOM 1300 C C . PRO B 1 79 ? 16.216 6.015 59.696 1.00 35.68 103 PRO B C 1
ATOM 1301 O O . PRO B 1 79 ? 17.011 6.189 58.772 1.00 35.73 103 PRO B O 1
ATOM 1305 N N . THR B 1 80 ? 14.934 6.392 59.652 1.00 36.63 104 THR B N 1
ATOM 1306 C CA . THR B 1 80 ? 14.359 7.105 58.496 1.00 37.68 104 THR B CA 1
ATOM 1307 C C . THR B 1 80 ? 13.545 8.321 58.951 1.00 34.79 104 THR B C 1
ATOM 1308 O O . THR B 1 80 ? 13.111 8.389 60.115 1.00 30.47 104 THR B O 1
ATOM 1312 N N . VAL B 1 81 ? 13.308 9.255 58.022 1.00 30.57 105 VAL B N 1
ATOM 1313 C CA . VAL B 1 81 ? 12.535 10.441 58.340 1.00 27.46 105 VAL B CA 1
ATOM 1314 C C . VAL B 1 81 ? 11.059 10.110 58.37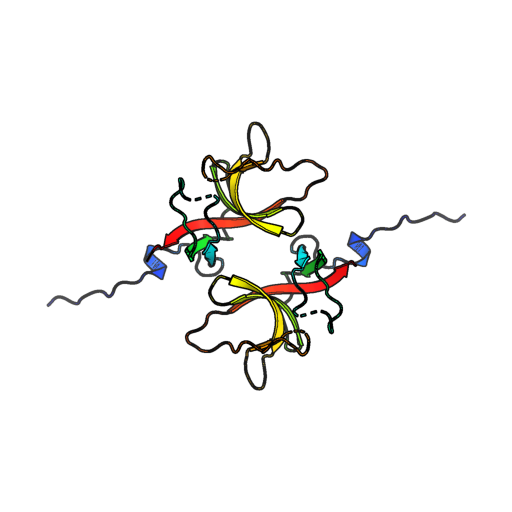8 1.00 28.05 105 VAL B C 1
ATOM 1315 O O . VAL B 1 81 ? 10.501 9.714 57.363 1.00 26.03 105 VAL B O 1
ATOM 1319 N N . GLN B 1 82 ? 1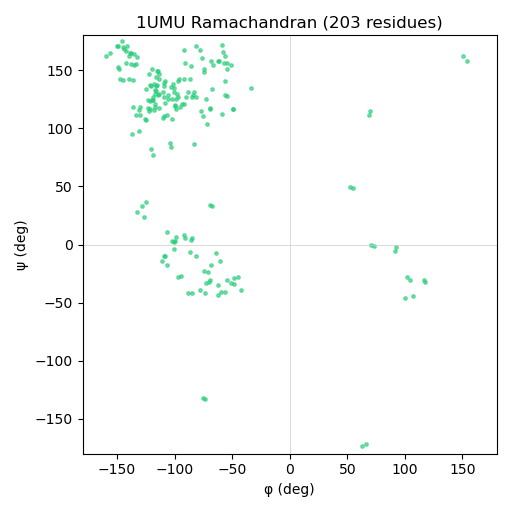0.453 10.229 59.570 1.00 29.15 106 GLN B N 1
ATOM 1320 C CA . GLN B 1 82 ? 9.028 9.940 59.787 1.00 27.08 106 GLN B CA 1
ATOM 1321 C C . GLN B 1 82 ? 8.341 10.905 60.751 1.00 23.81 106 GLN B C 1
ATOM 1322 O O . GLN B 1 82 ? 8.969 11.687 61.448 1.00 25.77 106 GLN B O 1
ATOM 1328 N N . LEU B 1 83 ? 7.024 10.782 60.804 1.00 25.60 107 LEU B N 1
ATOM 1329 C CA . LEU B 1 83 ? 6.183 11.534 61.715 1.00 24.76 107 LEU B CA 1
ATOM 1330 C C . LEU B 1 83 ? 5.409 10.400 62.403 1.00 26.11 107 LEU B C 1
ATOM 1331 O O . LEU B 1 83 ? 4.615 9.688 61.771 1.00 26.72 107 LEU B O 1
ATOM 1336 N N . ILE B 1 84 ? 5.749 10.154 63.669 1.00 24.62 108 ILE B N 1
ATOM 1337 C CA . ILE B 1 84 ? 5.118 9.088 64.421 1.00 25.48 108 ILE B CA 1
ATOM 1338 C C . ILE B 1 84 ? 4.178 9.624 65.502 1.00 26.42 108 ILE B C 1
ATOM 1339 O O . ILE B 1 84 ? 4.447 10.655 66.139 1.00 24.30 108 ILE B O 1
ATOM 1344 N N . PRO B 1 85 ? 3.031 8.960 65.674 1.00 26.46 109 PRO B N 1
ATOM 1345 C CA . PRO B 1 85 ? 2.034 9.342 66.681 1.00 25.11 109 PRO B CA 1
ATOM 1346 C C . PRO B 1 85 ? 2.540 8.905 68.058 1.00 24.97 109 PRO B C 1
ATOM 1347 O O . PRO B 1 85 ? 3.717 8.568 68.208 1.00 24.45 109 PRO B O 1
ATOM 1359 N N . ASN B 1 87 ? 0.123 7.064 70.284 1.00 23.61 111 ASN B N 1
ATOM 1360 C CA . ASN B 1 87 ? -1.139 6.412 70.539 1.00 22.11 111 ASN B CA 1
ATOM 1361 C C . ASN B 1 87 ? -1.057 5.142 69.709 1.00 26.29 111 ASN B C 1
ATOM 1362 O O . ASN B 1 87 ? -1.000 5.180 68.475 1.00 25.23 111 ASN B O 1
ATOM 1367 N N . SER B 1 88 ? -1.041 4.016 70.412 1.00 30.80 112 SER B N 1
ATOM 1368 C CA . SER B 1 88 ? -0.911 2.681 69.825 1.00 33.33 112 SER B CA 1
ATOM 1369 C C . SER B 1 88 ? -1.840 2.392 68.655 1.00 33.47 112 SER B C 1
ATOM 1370 O O . SER B 1 88 ? -1.557 1.547 67.812 1.00 36.71 112 SER B O 1
ATOM 1373 N N . ALA B 1 89 ? -2.985 3.042 68.653 1.00 31.22 113 ALA B N 1
ATOM 1374 C CA . ALA B 1 89 ? -3.948 2.815 67.610 1.00 31.49 113 ALA B CA 1
ATOM 1375 C C . ALA B 1 89 ? -3.536 3.457 66.293 1.00 32.22 113 ALA B C 1
ATOM 1376 O O . ALA B 1 89 ? -3.994 3.029 65.227 1.00 36.50 113 ALA B O 1
ATOM 1378 N N . TYR B 1 90 ? -2.677 4.471 66.351 1.00 30.47 114 TYR B N 1
ATOM 1379 C CA . TYR B 1 90 ? -2.244 5.151 65.136 1.00 28.01 114 TYR B CA 1
ATOM 1380 C C . TYR B 1 90 ? -0.982 4.533 64.560 1.00 28.46 114 TYR B C 1
ATOM 1381 O O . TYR B 1 90 ? -0.239 3.876 65.270 1.00 27.35 114 TYR B O 1
ATOM 1390 N N . SER B 1 91 ? -0.775 4.723 63.257 1.00 33.97 115 SER B N 1
ATOM 1391 C CA . SER B 1 91 ? 0.392 4.212 62.530 1.00 33.05 115 SER B CA 1
ATOM 1392 C C . SER B 1 91 ? 1.251 5.376 62.030 1.00 32.22 115 SER B C 1
ATOM 1393 O O . SER B 1 91 ? 0.743 6.472 61.767 1.00 34.57 115 SER B O 1
ATOM 1396 N N . PRO B 1 92 ? 2.564 5.155 61.942 1.00 28.96 116 PRO B N 1
ATOM 1397 C CA . PRO B 1 92 ? 3.586 6.106 61.492 1.00 29.61 116 PRO B CA 1
ATOM 1398 C C . PRO B 1 92 ? 3.371 6.632 60.097 1.00 31.14 116 PRO B C 1
ATOM 1399 O O . PRO B 1 92 ? 2.619 6.032 59.321 1.00 33.22 116 PRO B O 1
ATOM 1403 N N . ILE B 1 93 ? 4.095 7.707 59.773 1.00 32.06 117 ILE B N 1
ATOM 1404 C CA . ILE B 1 93 ? 4.069 8.372 58.455 1.00 31.03 117 ILE B CA 1
ATOM 1405 C C . ILE B 1 93 ? 5.518 8.551 57.969 1.00 30.75 117 ILE B C 1
ATOM 1406 O O . ILE B 1 93 ? 6.287 9.312 58.562 1.00 28.49 117 ILE B O 1
ATOM 1411 N N . THR B 1 94 ? 5.917 7.837 56.924 1.00 32.67 118 THR B N 1
ATOM 1412 C CA . THR B 1 94 ? 7.294 7.998 56.429 1.00 37.06 118 THR B CA 1
ATOM 1413 C C . THR B 1 94 ? 7.371 9.155 55.428 1.00 35.36 118 THR B C 1
ATOM 1414 O O . THR B 1 94 ? 6.453 9.372 54.631 1.00 34.10 118 THR B O 1
ATOM 1418 N N . ILE B 1 95 ? 8.458 9.904 55.461 1.00 33.54 119 ILE B N 1
ATOM 1419 C CA . ILE B 1 95 ? 8.584 10.990 54.510 1.00 35.70 119 ILE B CA 1
ATOM 1420 C C . ILE B 1 95 ? 9.534 10.625 53.363 1.00 37.46 119 ILE B C 1
ATOM 1421 O O . ILE B 1 95 ? 10.746 10.925 53.394 1.00 35.24 119 ILE B O 1
ATOM 1426 N N . SER B 1 96 ? 8.976 9.933 52.373 1.00 39.41 120 SER B N 1
ATOM 1427 C CA . SER B 1 96 ? 9.732 9.535 51.192 1.00 40.41 120 SER B CA 1
ATOM 1428 C C . SER B 1 96 ? 9.910 10.694 50.237 1.00 38.85 120 SER B C 1
ATOM 1429 O O . SER B 1 96 ? 9.235 11.707 50.340 1.00 37.49 120 SER B O 1
ATOM 1432 N N . SER B 1 97 ? 10.799 10.489 49.275 1.00 43.54 121 SER B N 1
ATOM 1433 C CA . SER B 1 97 ? 11.135 11.452 48.220 1.00 42.20 121 SER B CA 1
ATOM 1434 C C . SER B 1 97 ? 9.907 12.016 47.480 1.00 40.15 121 SER B C 1
ATOM 1435 O O . SER B 1 97 ? 9.893 13.175 47.077 1.00 42.39 121 SER B O 1
ATOM 1438 N N . GLU B 1 98 ? 8.867 11.207 47.322 1.00 37.70 122 GLU B N 1
ATOM 1439 C CA . GLU B 1 98 ? 7.657 11.668 46.655 1.00 38.05 122 GLU B CA 1
ATOM 1440 C C . GLU B 1 98 ? 6.748 12.391 47.657 1.00 39.91 122 GLU B C 1
ATOM 1441 O O . GLU B 1 98 ? 5.587 12.711 47.347 1.00 39.96 122 GLU B O 1
ATOM 1447 N N . ASP B 1 99 ? 7.241 12.579 48.878 1.00 35.64 123 ASP B N 1
ATOM 1448 C CA . ASP B 1 99 ? 6.459 13.229 49.892 1.00 30.21 123 ASP B CA 1
ATOM 1449 C C . ASP B 1 99 ? 7.199 14.450 50.311 1.00 30.41 123 ASP B C 1
ATOM 1450 O O . ASP B 1 99 ? 8.416 14.520 50.171 1.00 33.67 123 ASP B O 1
ATOM 1455 N N . THR B 1 100 ? 6.451 15.447 50.750 1.00 29.88 124 THR B N 1
ATOM 1456 C CA . THR B 1 100 ? 7.007 16.695 51.215 1.00 30.19 124 THR B CA 1
ATOM 1457 C C . THR B 1 100 ? 6.675 16.869 52.705 1.00 28.41 124 THR B C 1
ATOM 1458 O O . THR B 1 100 ? 5.541 16.645 53.140 1.00 27.89 124 THR B O 1
ATOM 1462 N N . LEU B 1 101 ? 7.696 17.211 53.475 1.00 25.06 125 LEU B N 1
ATOM 1463 C CA . LEU B 1 101 ? 7.571 17.431 54.897 1.00 23.32 125 LEU B CA 1
ATOM 1464 C C . LEU B 1 101 ? 7.919 18.874 55.166 1.00 21.44 125 LEU B C 1
ATOM 1465 O O . LEU B 1 101 ? 8.912 19.370 54.674 1.00 23.27 125 LEU B O 1
ATOM 1470 N N . ASP B 1 102 ? 7.098 19.550 55.944 1.00 26.49 126 ASP B N 1
ATOM 1471 C CA . ASP B 1 102 ? 7.362 20.931 56.295 1.00 30.38 126 ASP B CA 1
ATOM 1472 C C . ASP B 1 102 ? 7.222 21.066 57.815 1.00 30.26 126 ASP B C 1
ATOM 1473 O O . ASP B 1 102 ? 6.141 20.827 58.354 1.00 33.94 126 ASP B O 1
ATOM 1478 N N . VAL B 1 103 ? 8.296 21.438 58.507 1.00 25.45 127 VAL B N 1
ATOM 1479 C CA . VA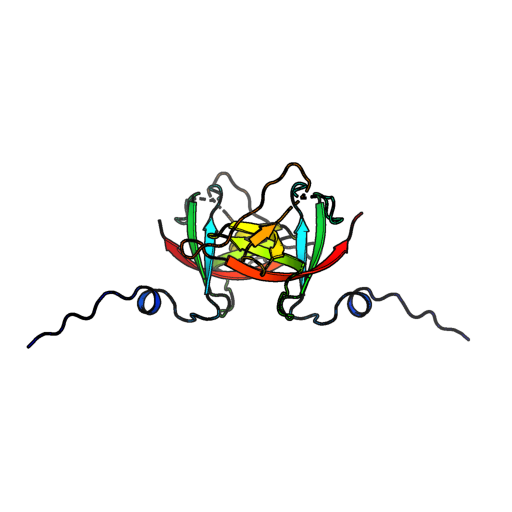L B 1 103 ? 8.261 21.590 59.967 1.00 19.32 127 VAL B CA 1
ATOM 1480 C C . VAL B 1 103 ? 8.103 23.058 60.290 1.00 18.05 127 VAL B C 1
ATOM 1481 O O . VAL B 1 103 ? 8.935 23.870 59.892 1.00 18.74 127 VAL B O 1
ATOM 1485 N N . PHE B 1 104 ? 7.027 23.411 60.986 1.00 19.26 128 PHE B N 1
ATOM 1486 C CA . PHE B 1 104 ? 6.769 24.824 61.337 1.00 22.97 128 PHE B CA 1
ATOM 1487 C C . PHE B 1 104 ? 7.108 25.290 62.767 1.00 26.63 128 PHE B C 1
ATOM 1488 O O . PHE B 1 104 ? 6.852 26.444 63.129 1.00 30.34 128 PHE B O 1
ATOM 1496 N N . GLY B 1 105 ? 7.652 24.398 63.589 1.00 28.76 129 GLY B N 1
ATOM 1497 C CA . GLY B 1 105 ? 8.011 24.771 64.941 1.00 26.06 129 GLY B CA 1
ATOM 1498 C C . GLY B 1 105 ? 8.004 23.564 65.850 1.00 27.45 129 GLY B C 1
ATOM 1499 O O . GLY B 1 105 ? 7.381 22.540 65.523 1.00 26.80 129 GLY B O 1
ATOM 1500 N N . VAL B 1 106 ? 8.738 23.678 66.962 1.00 26.52 130 VAL B N 1
ATOM 1501 C CA . VAL B 1 106 ? 8.847 22.631 67.992 1.00 21.19 130 VAL B CA 1
ATOM 1502 C C . VAL B 1 106 ? 7.856 22.942 69.124 1.00 20.49 130 VAL B C 1
ATOM 1503 O O . VAL B 1 106 ? 7.836 24.069 69.628 1.00 20.24 130 VAL B O 1
ATOM 1507 N N . VAL B 1 107 ? 7.001 21.991 69.493 1.00 17.39 131 VAL B N 1
ATOM 1508 C CA . VAL B 1 107 ? 6.084 22.234 70.616 1.00 14.90 131 VAL B CA 1
ATOM 1509 C C . VAL B 1 107 ? 6.957 22.274 71.882 1.00 15.69 131 VAL B C 1
ATOM 1510 O O . VAL B 1 107 ? 7.670 21.312 72.172 1.00 13.37 131 VAL B O 1
ATOM 1514 N N . ILE B 1 108 ? 6.998 23.415 72.563 1.00 11.89 132 ILE B N 1
ATOM 1515 C CA . ILE B 1 108 ? 7.795 23.525 73.786 1.00 14.81 132 ILE B CA 1
ATOM 1516 C C . ILE B 1 108 ? 6.997 23.266 75.097 1.00 18.19 132 ILE B C 1
ATOM 1517 O O . ILE B 1 108 ? 7.566 22.830 76.106 1.00 19.12 132 ILE B O 1
ATOM 1522 N N . HIS B 1 109 ? 5.692 23.527 75.084 1.00 19.07 133 HIS B N 1
ATOM 1523 C CA . HIS B 1 109 ? 4.839 23.286 76.254 1.00 18.24 133 HIS B CA 1
ATOM 1524 C C . HIS B 1 109 ? 3.442 22.903 75.794 1.00 17.47 133 HIS B C 1
ATOM 1525 O O . HIS B 1 109 ? 3.003 23.312 74.723 1.00 18.51 133 HIS B O 1
ATOM 1532 N N . VAL B 1 110 ? 2.760 22.117 76.610 1.00 15.38 134 VAL B N 1
ATOM 1533 C CA . VAL B 1 110 ? 1.401 21.702 76.348 1.00 14.52 134 VAL B CA 1
ATOM 1534 C C . VAL B 1 110 ? 0.641 22.259 77.521 1.00 15.32 134 VAL B C 1
ATOM 1535 O O . VAL B 1 110 ? 1.023 22.034 78.662 1.00 20.02 134 VAL B O 1
ATOM 1539 N N . VAL B 1 111 ? -0.408 23.014 77.258 1.00 16.30 135 VAL B N 1
ATOM 1540 C CA . VAL B 1 111 ? -1.195 23.569 78.332 1.00 16.66 135 VAL B CA 1
ATOM 1541 C C . VAL B 1 111 ? -2.544 22.880 78.362 1.00 15.79 135 VAL B C 1
ATOM 1542 O O . VAL B 1 111 ? -3.346 23.048 77.444 1.00 14.75 135 VAL B O 1
ATOM 1546 N N . LYS B 1 112 ? -2.781 22.052 79.380 1.00 17.56 136 LYS B N 1
ATOM 1547 C CA . LYS B 1 112 ? -4.084 21.371 79.510 1.00 16.95 136 LYS B CA 1
ATOM 1548 C C . LYS B 1 112 ? -4.991 22.254 80.395 1.00 18.48 136 LYS B C 1
ATOM 1549 O O . LYS B 1 112 ? -4.563 23.299 80.895 1.00 23.34 136 LYS B O 1
ATOM 1555 N N . ALA B 1 113 ? -6.277 21.961 80.437 1.00 19.18 137 ALA B N 1
ATOM 1556 C CA . ALA B 1 113 ? -7.200 22.732 81.258 1.00 23.33 137 ALA B CA 1
ATOM 1557 C C . ALA B 1 113 ? -8.144 21.725 81.897 1.00 29.48 137 ALA B C 1
ATOM 1558 O O . ALA B 1 113 ? -8.657 20.850 81.150 1.00 28.31 137 ALA B O 1
#

Secondary structure (DSSP, 8-state):
--------HHHHH-S-GGGEEEEE--S---TTS--TT-EEEEETTS---TT-EEEEEETTEEEEEEEE-SSS-EEE--TTS--EE--TTS-EEEEEEEEEEE-/--------HHHHH-S-GGGEEEEE--TT--TTS--TT-EEEEETTS---TT-EEEEEETTEEEEEEEE-SSS-EEE--TTS--EE--TTS-EEEEEEEEEEE--

Radius of gyration: 19.43 Å; Cα contacts (8 Å, |Δi|>4): 416; chains: 2; bounding box: 43×46×87 Å

Sequence (207 aa):
DYVEQRIDLNQLLIQHPSATYFVKASGDSIDGGISDGDLLIVDSAITASHGDIVIAAVDGEFTVKKLQLRPTVQLIPNSAYSPITISSEDTLDVFGVVIHVVKDYVEQRIDLNQLLIQHPSATYFVKASGDSIDGGISDGDLLIVDSAITASHGDIVIAAVDGEFTVKKLQLRPTVQLIPNSAYSPITISSEDTLDVFGVVIHVVKA

=== Feature glossary ===
Legend for the data blocks above and below:

— What the protein is —

The amino-acid sequence is the protein's primary structure: the linear order of residues from the N-terminus to the C-terminus, written in one-letter code. Everything else here — the 3D coordinates, the secondary structure, the domain annotations — is ultimately a consequence of this string.

Database cross-references. InterPro integrates a dozen domain/family signature databases into unified entries with residue-range hits. GO terms attach function/process/location labels with evidence codes. CATH codes position the fold in a four-level structural taxonomy. Organism is the NCBI-taxonomy species name.

— Where its atoms are —

The mmCIF block holds the 3D Cartesian coordinates of each backbone atom (N, Cα, C, O) in ångströms. mmCIF is the PDB's canonical archive format — a tagged-loop text representation of the atomic model.

The six renders are orthographic views along the three Cartesian axes in both directions. Representation (cartoon, sticks, or surface) and color scheme (sequence-rainbow or by-chain) vary across proteins so the training set covers all the common visualization conventions.

— Local backbone conformation —

Secondary structure is the local, repeating backbone conformation. DSSP classifies it into eight states by reading the hydrogen-bond network: three helix types (H, G, I), two β types (E, B), two non-regular types (T, S), and unstructured coil (-).

SS3 is a coarse helix/strand/coil call (letters a/b/c) made by the P-SEA algorithm from inter-Cα distances and dihedrals. It is less detailed than DSSP but needs only Cα positions.

Backbone dihedral angles. Every residue except chain termini has a φ (preceding-C → N → Cα → C) and a ψ (N → Cα → C → next-N). They are reported in degrees following the IUPAC sign convention. Secondary structure is essentially a statement about which (φ, ψ) basin each residue occupies.

— Global shape and packing —

The geometric summary reports three shape descriptors. Rg (radius of gyration) measures how spread out the Cα atoms are about their centre of mass; compact globular proteins have small Rg, elongated or unfolded ones large. Cα contacts (<8 Å, |i−j|>4) count long-range residue pairs in spatial proximity — high for tightly packed folds, near zero for rods or random coil. The bounding-box extents give the protein's footprint along x, y, z in Å.

Solvent accessibility: the surface area of each residue that a 1.4 Å water probe can touch, in Å². When only backbone atoms are present the absolute values are lower than full-atom SASA (side chains contribute most of the area) and are flagged as backbone-only.

Plot images: a contact map (which residues are close in 3D, as an N×N binary image), a Ramachandran scatter (backbone torsion angles, revealing secondary-structure composition at a glance), and — for AlphaFold structures — a PAE heatmap (pairwise prediction confidence).

— Structural neighborhood —

Foldseek's 3Di representation compresses backbone geometry into a per-residue letter drawn from a learned twenty-state alphabet. It captures the tertiary interaction pattern around each residue — which residues are packed against it in space, regardless of where they are in sequence.

Structural nearest neighbors (via Foldseek easy-search vs the PDB). Reported per hit: target PDB id, E-value, and alignment TM-score. A TM-score above ~0.5 is the conventional threshold for 'same fold'.

— Confidence and disorder —

pLDDT (predicted Local Distance Difference Test) is AlphaFold's per-residue confidence score, ranging from 0 to 100. Values above 90 indicate high confidence (typically well-packed cores); 70–90 is confident; 50–70 low confidence; below 50 usually means the region is disordered or the prediction is unreliable there. AlphaFold stores pLDDT in the mmCIF B-factor column.

For experimental (PDB) structures, the B-factor (temperature factor) quantifies the positional spread of each atom in the crystal — a combination of thermal vibration and static disorder — in units of Å². High B-factors mark flexible loops or poorly resolved regions; low B-factors mark the rigid, well-ordered core.

Predicted Aligned Error (PAE) is an AlphaFold confidence matrix: entry (i, j) is the expected error in the position of residue j, in ångströms, when the prediction is superimposed on the true structure at residue i. Low PAE within a block of residues means that block is internally rigid and well-predicted; high PAE between two blocks means their relative placement is uncertain even if each block individually is confident.